Protein AF-A0A315E8L4-F1 (afdb_monomer_lite)

Radius of gyration: 27.55 Å; chains: 1; bounding box: 75×46×75 Å

Secondary structure (DSSP, 8-state):
-----HHHHHHHHHHHHHTT-SEEEEETTEEEEEETTTTEEEEEETTEEEEEEGGGEEEEEEE---SS-HHHHHHH-EEEEEES-SS--EEEE----STTHHHHHHHHHHHHHHHHHTT---TTHHHHHHHHHGGGGTT-HHHHHHHHHHHHHHHHHHHHHHHHHTHHHHHHHHHHHHTS-HHHHHHHHHHHHHHHHHHTT-

Structure (mmCIF, N/CA/C/O backbone):
data_AF-A0A315E8L4-F1
#
_entry.id   AF-A0A315E8L4-F1
#
loop_
_atom_site.group_PDB
_atom_site.id
_atom_site.type_symbol
_atom_site.label_atom_id
_atom_site.label_alt_id
_atom_site.label_comp_id
_atom_site.label_asym_id
_atom_site.label_entity_id
_atom_site.label_seq_id
_atom_site.pdbx_PDB_ins_code
_atom_site.Cartn_x
_atom_site.Cartn_y
_atom_site.Cartn_z
_atom_site.occupancy
_atom_site.B_iso_or_equiv
_atom_site.auth_seq_id
_atom_site.auth_comp_id
_atom_site.auth_asym_id
_atom_site.auth_atom_id
_atom_site.pdbx_PDB_model_num
ATOM 1 N N . MET A 1 1 ? -24.482 -11.633 -30.490 1.00 36.91 1 MET A N 1
ATOM 2 C CA . MET A 1 1 ? -24.266 -11.942 -29.063 1.00 36.91 1 MET A CA 1
ATOM 3 C C . MET A 1 1 ? -22.905 -11.359 -28.725 1.00 36.91 1 MET A C 1
ATOM 5 O O . MET A 1 1 ? -21.920 -11.868 -29.231 1.00 36.91 1 MET A O 1
ATOM 9 N N . PHE A 1 2 ? -22.857 -10.196 -28.070 1.00 41.66 2 PHE A N 1
ATOM 10 C CA . PHE A 1 2 ? -21.589 -9.551 -27.718 1.00 41.66 2 PHE A CA 1
ATOM 11 C C . PHE A 1 2 ? -21.055 -10.228 -26.455 1.00 41.66 2 PHE A C 1
ATOM 13 O O . PHE A 1 2 ? -21.673 -10.115 -25.398 1.00 41.66 2 PHE A O 1
ATOM 20 N N . GLU A 1 3 ? -19.954 -10.967 -26.578 1.00 40.44 3 GLU A N 1
ATOM 21 C CA . GLU A 1 3 ? -19.180 -11.427 -25.427 1.00 40.44 3 GLU A CA 1
ATOM 22 C C . GLU A 1 3 ? -18.646 -10.190 -24.697 1.00 40.44 3 GLU A C 1
ATOM 24 O O . GLU A 1 3 ? -17.800 -9.454 -25.203 1.00 40.44 3 GLU A O 1
ATOM 29 N N . MET A 1 4 ? -19.201 -9.910 -23.519 1.00 40.78 4 MET A N 1
ATOM 30 C CA . MET A 1 4 ? -18.625 -8.929 -22.610 1.00 40.78 4 MET A CA 1
ATOM 31 C C . MET A 1 4 ? -17.343 -9.528 -22.027 1.00 40.78 4 MET A C 1
ATOM 33 O O . MET A 1 4 ? -17.406 -10.490 -21.264 1.00 40.78 4 MET A O 1
ATOM 37 N N . ASN A 1 5 ? -16.192 -8.961 -22.400 1.00 55.28 5 ASN A N 1
ATOM 38 C CA . ASN A 1 5 ? -14.887 -9.301 -21.832 1.00 55.28 5 ASN A CA 1
ATOM 39 C C . ASN A 1 5 ? -14.935 -9.237 -20.296 1.00 55.28 5 ASN A C 1
ATOM 41 O O . ASN A 1 5 ? -15.366 -8.232 -19.723 1.00 55.28 5 ASN A O 1
ATOM 45 N N . SER A 1 6 ? -14.465 -10.299 -19.637 1.00 59.88 6 SER A N 1
ATOM 46 C CA . SER A 1 6 ? -14.417 -10.454 -18.174 1.00 59.88 6 SER A CA 1
ATOM 47 C C . SER A 1 6 ? -13.747 -9.281 -17.455 1.00 59.88 6 SER A C 1
ATOM 49 O O . SER A 1 6 ? -14.173 -8.912 -16.363 1.00 59.88 6 SER A O 1
ATOM 51 N N . ASP A 1 7 ? -12.755 -8.659 -18.091 1.00 60.97 7 ASP A N 1
ATOM 52 C CA . ASP A 1 7 ? -11.959 -7.565 -17.528 1.00 60.97 7 ASP A CA 1
ATOM 53 C C . ASP A 1 7 ? -12.798 -6.312 -17.249 1.00 60.97 7 ASP A C 1
ATOM 55 O O . ASP A 1 7 ? -12.658 -5.686 -16.200 1.00 60.97 7 ASP A O 1
ATOM 59 N N . GLY A 1 8 ? -13.721 -5.969 -18.157 1.00 70.69 8 GLY A N 1
ATOM 60 C CA . GLY A 1 8 ? -14.589 -4.798 -17.989 1.00 70.69 8 GLY A CA 1
ATOM 61 C C . GLY A 1 8 ? -15.565 -4.965 -16.825 1.00 70.69 8 GLY A C 1
ATOM 62 O O . GLY A 1 8 ? -15.911 -4.004 -16.145 1.00 70.69 8 GLY A O 1
ATOM 63 N N . LYS A 1 9 ? -15.952 -6.211 -16.529 1.00 79.69 9 LYS A N 1
ATOM 64 C CA . LYS A 1 9 ? -16.861 -6.521 -15.425 1.00 79.69 9 LYS A CA 1
ATOM 65 C C . LYS A 1 9 ? -16.205 -6.297 -14.061 1.00 79.69 9 LYS A C 1
ATOM 67 O O . LYS A 1 9 ? -16.874 -5.817 -13.152 1.00 79.69 9 LYS A O 1
ATOM 72 N N . ILE A 1 10 ? -14.924 -6.640 -13.906 1.00 81.69 10 ILE A N 1
ATOM 73 C CA . ILE A 1 10 ? -14.196 -6.467 -12.635 1.00 81.69 10 ILE A CA 1
ATOM 74 C C . ILE A 1 10 ? -13.922 -4.981 -12.376 1.00 81.69 10 ILE A C 1
ATOM 76 O O . ILE A 1 10 ? -14.119 -4.502 -11.260 1.00 81.69 10 ILE A O 1
ATOM 80 N N . GLU A 1 11 ? -13.567 -4.228 -13.418 1.00 85.19 11 GLU A N 1
ATOM 81 C CA . GLU A 1 11 ? -13.412 -2.773 -13.338 1.00 85.19 11 GLU A CA 1
ATOM 82 C C . GLU A 1 11 ? -14.692 -2.081 -12.833 1.00 85.19 11 GLU A C 1
ATOM 84 O O . GLU A 1 11 ? -14.637 -1.254 -11.917 1.00 85.19 11 GLU A O 1
ATOM 89 N N . ASP A 1 12 ? -15.852 -2.442 -13.386 1.00 87.25 12 ASP A N 1
ATOM 90 C CA . ASP A 1 12 ? -17.139 -1.877 -12.969 1.00 87.25 12 ASP A CA 1
ATOM 91 C C . ASP A 1 12 ? -17.498 -2.251 -11.524 1.00 87.25 12 ASP A C 1
ATOM 93 O O . ASP A 1 12 ? -18.022 -1.420 -10.774 1.00 87.25 12 ASP A O 1
ATOM 97 N N . ILE A 1 13 ? -17.176 -3.480 -11.102 1.00 88.00 13 ILE A N 1
ATOM 98 C CA . ILE A 1 13 ? -17.349 -3.928 -9.713 1.00 88.00 13 ILE A CA 1
ATOM 99 C C . ILE A 1 13 ? -16.507 -3.065 -8.771 1.00 88.00 13 ILE A C 1
ATOM 101 O O . ILE A 1 13 ? -17.042 -2.564 -7.780 1.00 88.00 13 ILE A O 1
ATOM 105 N N . PHE A 1 14 ? -15.228 -2.841 -9.087 1.00 91.00 14 PHE A N 1
ATOM 106 C CA . PHE A 1 14 ? -14.343 -2.013 -8.269 1.00 91.00 14 PHE A CA 1
ATOM 107 C C . PHE A 1 14 ? -14.860 -0.574 -8.156 1.00 91.00 14 PHE A C 1
ATOM 109 O O . PHE A 1 14 ? -15.005 -0.042 -7.051 1.00 91.00 14 PHE A O 1
ATOM 116 N N . LYS A 1 15 ? -15.195 0.064 -9.285 1.00 90.94 15 LYS A N 1
ATOM 117 C CA . LYS A 1 15 ? -15.702 1.447 -9.291 1.00 90.94 15 LYS A CA 1
ATOM 118 C C . LYS A 1 15 ? -16.974 1.588 -8.459 1.00 90.94 15 LYS A C 1
ATOM 120 O O . LYS A 1 15 ? -17.083 2.516 -7.663 1.00 90.94 15 LYS A O 1
ATOM 125 N N . LYS A 1 16 ? -17.903 0.638 -8.589 1.00 91.81 16 LYS A N 1
ATOM 126 C CA . LYS A 1 16 ? -19.149 0.627 -7.816 1.00 91.81 16 LYS A CA 1
ATOM 127 C C . LYS A 1 16 ? -18.908 0.374 -6.326 1.00 91.81 16 LYS A C 1
ATOM 129 O O . LYS A 1 16 ? -19.497 1.045 -5.485 1.00 91.81 16 LYS A O 1
ATOM 134 N N . ALA A 1 17 ? -18.042 -0.578 -5.981 1.00 89.50 17 ALA A N 1
ATOM 135 C CA . ALA A 1 17 ? -17.726 -0.901 -4.590 1.00 89.50 17 ALA A CA 1
ATOM 136 C C . ALA A 1 17 ? -17.052 0.274 -3.865 1.00 89.50 17 ALA A C 1
ATOM 138 O O . ALA A 1 17 ? -17.316 0.510 -2.683 1.00 89.50 17 ALA A O 1
ATOM 139 N N . THR A 1 18 ? -16.216 1.022 -4.588 1.00 91.69 18 THR A N 1
ATOM 140 C CA . THR A 1 18 ? -15.446 2.142 -4.044 1.00 91.69 18 THR A CA 1
ATOM 141 C C . THR A 1 18 ? -16.188 3.472 -4.061 1.00 91.69 18 THR A C 1
ATOM 143 O O . THR A 1 18 ? -15.734 4.415 -3.426 1.00 91.69 18 THR A O 1
ATOM 146 N N . GLU A 1 19 ? -17.355 3.577 -4.699 1.00 92.25 19 GLU A N 1
ATOM 147 C CA . GLU A 1 19 ? -18.105 4.834 -4.828 1.00 92.25 19 GLU A CA 1
ATOM 148 C C . GLU A 1 19 ? -18.407 5.501 -3.475 1.00 92.25 19 GLU A C 1
ATOM 150 O O . GLU A 1 19 ? -18.314 6.723 -3.350 1.00 92.25 19 GLU A O 1
ATOM 155 N N . LYS A 1 20 ? -18.650 4.696 -2.439 1.00 90.44 20 LYS A N 1
ATOM 156 C CA . LYS A 1 20 ? -18.883 5.144 -1.057 1.00 90.44 20 LYS A CA 1
ATOM 157 C C . LYS A 1 20 ? -17.626 5.606 -0.308 1.00 90.44 20 LYS A C 1
ATOM 159 O O . LYS A 1 20 ? -17.746 6.209 0.753 1.00 90.44 20 LYS A O 1
ATOM 164 N N . TYR A 1 21 ? -16.430 5.306 -0.812 1.00 92.94 21 TYR A N 1
ATOM 165 C CA . TYR A 1 21 ? -15.178 5.658 -0.147 1.00 92.94 21 TYR A CA 1
ATOM 166 C C . TYR A 1 21 ? -14.852 7.139 -0.344 1.00 92.94 21 TYR A C 1
ATOM 168 O O . TYR A 1 21 ? -14.960 7.679 -1.455 1.00 92.94 21 TYR A O 1
ATOM 176 N N . ALA A 1 22 ? -14.425 7.780 0.748 1.00 89.44 22 ALA A N 1
ATOM 177 C CA . ALA A 1 22 ? -14.014 9.183 0.764 1.00 89.44 22 ALA A CA 1
ATOM 178 C C . ALA A 1 22 ? -12.760 9.408 -0.093 1.00 89.44 22 ALA A C 1
ATOM 180 O O . ALA A 1 22 ? -12.682 10.375 -0.852 1.00 89.44 22 ALA A O 1
ATOM 181 N N . HIS A 1 23 ? -11.813 8.469 -0.030 1.00 94.19 23 HIS A N 1
ATOM 182 C CA . HIS A 1 23 ? -10.602 8.482 -0.840 1.00 94.19 23 HIS A CA 1
ATOM 183 C C . HIS A 1 23 ? -10.607 7.296 -1.794 1.00 94.19 23 HIS A C 1
ATOM 185 O O . HIS A 1 23 ? -10.612 6.137 -1.377 1.00 94.19 23 HIS A O 1
ATOM 191 N N . LYS A 1 24 ? -10.608 7.606 -3.088 1.00 95.50 24 LYS A N 1
ATOM 192 C CA . LYS A 1 24 ? -10.551 6.628 -4.169 1.00 95.50 24 LYS A CA 1
ATOM 193 C C . LYS A 1 24 ? -9.846 7.205 -5.381 1.00 95.50 24 LYS A C 1
ATOM 195 O O . LYS A 1 24 ? -9.911 8.410 -5.624 1.00 95.50 24 LYS A O 1
ATOM 200 N N . HIS A 1 25 ? -9.173 6.345 -6.125 1.00 94.88 25 HIS A N 1
ATOM 201 C CA . HIS A 1 25 ? -8.524 6.684 -7.382 1.00 94.88 25 HIS A CA 1
ATOM 202 C C . HIS A 1 25 ? -8.617 5.509 -8.338 1.00 94.88 25 HIS A C 1
ATOM 204 O O . HIS A 1 25 ? -8.560 4.352 -7.924 1.00 94.88 25 HIS A O 1
ATOM 210 N N . TYR A 1 26 ? -8.766 5.825 -9.618 1.00 92.81 26 TYR A N 1
ATOM 211 C CA . TYR A 1 26 ? -8.814 4.845 -10.684 1.00 92.81 26 TYR A CA 1
ATOM 212 C C . TYR A 1 26 ? -8.195 5.428 -11.950 1.00 92.81 26 TYR A C 1
ATOM 214 O O . TYR A 1 26 ? -8.617 6.485 -12.421 1.00 92.81 26 TYR A O 1
ATOM 222 N N . HIS A 1 27 ? -7.223 4.726 -12.524 1.00 90.31 27 HIS A N 1
ATOM 223 C CA . HIS A 1 27 ? -6.610 5.095 -13.792 1.00 90.31 27 HIS A CA 1
ATOM 224 C C . HIS A 1 27 ? -5.900 3.893 -14.429 1.00 90.31 27 HIS A C 1
ATOM 226 O O . HIS A 1 27 ? -5.253 3.106 -13.740 1.00 90.31 27 HIS A O 1
ATOM 232 N N . ASN A 1 28 ? -5.996 3.772 -15.758 1.00 87.94 28 ASN A N 1
ATOM 233 C CA . ASN A 1 28 ? -5.310 2.756 -16.567 1.00 87.94 28 ASN A CA 1
ATOM 234 C C . ASN A 1 28 ? -5.364 1.338 -15.962 1.00 87.94 28 ASN A C 1
ATOM 236 O O . ASN A 1 28 ? -4.324 0.760 -15.642 1.00 87.94 28 ASN A O 1
ATOM 240 N N . LYS A 1 29 ? -6.583 0.817 -15.756 1.00 90.62 29 LYS A N 1
ATOM 241 C CA . LYS A 1 29 ? -6.846 -0.500 -15.153 1.00 90.62 29 LYS A CA 1
ATOM 242 C C . LYS A 1 29 ? -6.177 -0.716 -13.793 1.00 90.62 29 LYS A C 1
ATOM 244 O O . LYS A 1 29 ? -5.778 -1.820 -13.462 1.00 90.62 29 LYS A O 1
ATOM 249 N N . SER A 1 30 ? -6.029 0.329 -12.998 1.00 92.88 30 SER A N 1
ATOM 250 C CA . SER A 1 30 ? -5.549 0.206 -11.626 1.00 92.88 30 SER A CA 1
ATOM 251 C C . SER A 1 30 ? -6.302 1.173 -10.737 1.00 92.88 30 SER A C 1
ATOM 253 O O . SER A 1 30 ? -6.761 2.221 -11.200 1.00 92.88 30 SER A O 1
ATOM 255 N N . GLY A 1 31 ? -6.470 0.818 -9.473 1.00 94.31 31 GLY A N 1
ATOM 256 C CA . GLY A 1 31 ? -7.272 1.600 -8.562 1.00 94.31 31 GLY A CA 1
ATOM 257 C C . GLY A 1 31 ? -7.019 1.275 -7.106 1.00 94.31 31 GLY A C 1
ATOM 258 O O . GLY A 1 31 ? -6.557 0.197 -6.738 1.00 94.31 31 GLY A O 1
ATOM 259 N N . ILE A 1 32 ? -7.339 2.257 -6.281 1.00 96.94 32 ILE A N 1
ATOM 260 C CA . ILE A 1 32 ? -7.214 2.201 -4.835 1.00 96.94 32 ILE A CA 1
ATOM 261 C C . ILE A 1 32 ? -8.431 2.861 -4.204 1.00 96.94 32 ILE A C 1
ATOM 263 O O . ILE A 1 32 ? -8.910 3.893 -4.677 1.00 96.94 32 ILE A O 1
ATOM 267 N N . GLY A 1 33 ? -8.932 2.264 -3.132 1.00 96.69 33 GLY A N 1
ATOM 268 C CA . GLY A 1 33 ? -10.011 2.799 -2.320 1.00 96.69 33 GLY A CA 1
ATOM 269 C C . GLY A 1 33 ? -9.733 2.591 -0.840 1.00 96.69 33 GLY A C 1
ATOM 270 O O . GLY A 1 33 ? -9.260 1.525 -0.450 1.00 96.69 33 GLY A O 1
ATOM 271 N N . ILE A 1 34 ? -10.035 3.600 -0.026 1.00 95.06 34 ILE A N 1
ATOM 272 C CA . ILE A 1 34 ? -9.859 3.553 1.427 1.00 95.06 34 ILE A CA 1
ATOM 273 C C . ILE A 1 34 ? -11.226 3.531 2.105 1.00 95.06 34 ILE A C 1
ATOM 275 O O . ILE A 1 34 ? -11.978 4.506 2.046 1.00 95.06 34 ILE A O 1
ATOM 279 N N . ASP A 1 35 ? -11.522 2.425 2.782 1.00 93.50 35 ASP A N 1
ATOM 280 C CA . ASP A 1 35 ? -12.643 2.315 3.706 1.00 93.50 35 ASP A CA 1
ATOM 281 C C . ASP A 1 35 ? -12.145 2.598 5.126 1.00 93.50 35 ASP A C 1
ATOM 283 O O . ASP A 1 35 ? -11.665 1.708 5.832 1.00 93.50 35 ASP A O 1
ATOM 287 N N . SER A 1 36 ? -12.240 3.860 5.541 1.00 89.06 36 SER A N 1
ATOM 288 C CA . SER A 1 36 ? -11.827 4.285 6.879 1.00 89.06 36 SER A CA 1
ATOM 289 C C . SER A 1 36 ? -12.718 3.717 7.983 1.00 89.06 36 SER A C 1
ATOM 291 O O . SER A 1 36 ? -12.239 3.506 9.093 1.00 89.06 36 SER A O 1
ATOM 293 N N . ALA A 1 37 ? -13.990 3.429 7.689 1.00 87.81 37 ALA A N 1
ATOM 294 C CA . ALA A 1 37 ? -14.939 2.923 8.676 1.00 87.81 37 ALA A CA 1
ATOM 295 C C . ALA A 1 37 ? -14.657 1.461 9.039 1.00 87.81 37 ALA A C 1
ATOM 297 O O . ALA A 1 37 ? -14.802 1.077 10.197 1.00 87.81 37 ALA A O 1
ATOM 298 N N . SER A 1 38 ? -14.250 0.648 8.059 1.00 88.56 38 SER A N 1
ATOM 299 C CA . SER A 1 38 ? -13.906 -0.762 8.283 1.00 88.56 38 SER A CA 1
ATOM 300 C C . SER A 1 38 ? -12.402 -1.043 8.356 1.00 88.56 38 SER A C 1
ATOM 302 O O . SER A 1 38 ? -12.023 -2.202 8.515 1.00 88.56 38 SER A O 1
ATOM 304 N N . GLN A 1 39 ? -11.563 -0.003 8.268 1.00 91.25 39 GLN A N 1
ATOM 305 C CA . GLN A 1 39 ? -10.096 -0.085 8.238 1.00 91.25 39 GLN A CA 1
ATOM 306 C C . GLN A 1 39 ? -9.571 -1.036 7.153 1.00 91.25 39 GLN A C 1
ATOM 308 O O . GLN A 1 39 ? -8.714 -1.897 7.389 1.00 91.25 39 GLN A O 1
ATOM 313 N N . LYS A 1 40 ? -10.116 -0.886 5.943 1.00 94.25 40 LYS A N 1
ATOM 314 C CA . LYS A 1 40 ? -9.779 -1.722 4.789 1.00 94.25 40 LYS A CA 1
ATOM 315 C C . LYS A 1 40 ? -9.324 -0.901 3.601 1.00 94.25 40 LYS A C 1
ATOM 317 O O . LYS A 1 40 ? -9.804 0.202 3.346 1.00 94.25 40 LYS A O 1
ATOM 322 N N . ILE A 1 41 ? -8.415 -1.489 2.840 1.00 95.44 41 ILE A N 1
ATOM 323 C CA . ILE A 1 41 ? -7.928 -0.964 1.573 1.00 95.44 41 ILE A CA 1
ATOM 324 C C . ILE A 1 41 ? -8.380 -1.891 0.445 1.00 95.44 41 ILE A C 1
ATOM 326 O O . ILE A 1 41 ? -8.161 -3.100 0.492 1.00 95.44 41 ILE A O 1
ATOM 330 N N . HIS A 1 42 ? -9.047 -1.331 -0.562 1.00 96.88 42 HIS A N 1
ATOM 331 C CA . HIS A 1 42 ? -9.456 -2.051 -1.769 1.00 96.88 42 HIS A CA 1
ATOM 332 C C . HIS A 1 42 ? -8.473 -1.710 -2.880 1.00 96.88 42 HIS A C 1
ATOM 334 O O . HIS A 1 42 ? -8.327 -0.540 -3.232 1.00 96.88 42 HIS A O 1
ATOM 340 N N . LEU A 1 43 ? -7.795 -2.722 -3.409 1.00 96.38 43 LEU A N 1
ATOM 341 C CA . LEU A 1 43 ? -6.809 -2.593 -4.471 1.00 96.38 43 LEU A CA 1
ATOM 342 C C . LEU A 1 43 ? -7.311 -3.286 -5.731 1.00 96.38 43 LEU A C 1
ATOM 344 O O . LEU A 1 43 ? -7.903 -4.363 -5.666 1.00 96.38 43 LEU A O 1
ATOM 348 N N . PHE A 1 44 ? -7.066 -2.645 -6.867 1.00 94.88 44 PHE A N 1
ATOM 349 C CA . PHE A 1 44 ? -7.371 -3.162 -8.190 1.00 94.88 44 PHE A CA 1
ATOM 350 C C . PHE A 1 44 ? -6.185 -2.924 -9.121 1.00 94.88 44 PHE A C 1
ATOM 352 O O . PHE A 1 44 ? -5.623 -1.827 -9.145 1.00 94.88 44 PHE A O 1
ATOM 359 N N . ALA A 1 45 ? -5.818 -3.936 -9.897 1.00 91.50 45 ALA A N 1
ATOM 360 C CA . ALA A 1 45 ? -4.800 -3.848 -10.932 1.00 91.50 45 ALA A CA 1
ATOM 361 C C . ALA A 1 45 ? -5.086 -4.885 -12.022 1.00 91.50 45 ALA A C 1
ATOM 363 O O . ALA A 1 45 ? -5.302 -6.058 -11.744 1.00 91.50 45 ALA A O 1
ATOM 364 N N . GLU A 1 46 ? -5.074 -4.440 -13.272 1.00 86.25 46 GLU A N 1
ATOM 365 C CA . GLU A 1 46 ? -5.353 -5.225 -14.472 1.00 86.25 46 GLU A CA 1
ATOM 366 C C . GLU A 1 46 ? -6.723 -5.918 -14.444 1.00 86.25 46 GLU A C 1
ATOM 368 O O . GLU A 1 46 ? -7.708 -5.339 -14.900 1.00 86.25 46 GLU A O 1
ATOM 373 N N . ALA A 1 47 ? -6.779 -7.146 -13.931 1.00 85.38 47 ALA A N 1
ATOM 374 C CA . ALA A 1 47 ? -7.982 -7.968 -13.815 1.00 85.38 47 ALA A CA 1
ATOM 375 C C . ALA A 1 47 ? -8.134 -8.586 -12.414 1.00 85.38 47 ALA A C 1
ATOM 377 O O . ALA A 1 47 ? -8.957 -9.477 -12.217 1.00 85.38 47 ALA A O 1
ATOM 378 N N . THR A 1 48 ? -7.341 -8.140 -11.438 1.00 89.06 48 THR A N 1
ATOM 379 C CA . THR A 1 48 ? -7.427 -8.594 -10.051 1.00 89.06 48 THR A CA 1
ATOM 380 C C . THR A 1 48 ? -7.931 -7.470 -9.163 1.00 89.06 48 THR A C 1
ATOM 382 O O . THR A 1 48 ? -7.481 -6.328 -9.245 1.00 89.06 48 THR A O 1
ATOM 385 N N . ASP A 1 49 ? -8.875 -7.807 -8.291 1.00 92.62 49 ASP A N 1
ATOM 386 C CA . ASP A 1 49 ? -9.334 -6.942 -7.215 1.00 92.62 49 ASP A CA 1
ATOM 387 C C . ASP A 1 49 ? -9.235 -7.698 -5.889 1.00 92.62 49 ASP A C 1
ATOM 389 O O . ASP A 1 49 ? -9.576 -8.880 -5.803 1.00 92.62 49 ASP A O 1
ATOM 393 N N . LYS A 1 50 ? -8.708 -7.042 -4.856 1.00 95.38 50 LYS A N 1
ATOM 394 C CA . LYS A 1 50 ? -8.626 -7.612 -3.509 1.00 95.38 50 LYS A CA 1
ATOM 395 C C . LYS A 1 50 ? -8.820 -6.534 -2.454 1.00 95.38 50 LYS A C 1
ATOM 397 O O . LYS A 1 50 ? -8.442 -5.376 -2.630 1.00 95.38 50 LYS A O 1
ATOM 402 N N . ILE A 1 51 ? -9.401 -6.940 -1.331 1.00 95.94 51 ILE A N 1
ATOM 403 C CA . ILE A 1 51 ? -9.597 -6.092 -0.158 1.00 95.94 51 ILE A CA 1
ATOM 404 C C . ILE A 1 51 ? -8.712 -6.628 0.962 1.00 95.94 51 ILE A C 1
ATOM 406 O O . ILE A 1 51 ? -8.786 -7.810 1.294 1.00 95.94 51 ILE A O 1
ATOM 410 N N . TYR A 1 52 ? -7.915 -5.750 1.557 1.00 95.75 52 TYR A N 1
ATOM 411 C CA . TYR A 1 52 ? -7.007 -6.062 2.658 1.00 95.75 52 TYR A CA 1
ATOM 412 C C . TYR A 1 52 ? -7.361 -5.235 3.890 1.00 95.75 52 TYR A C 1
ATOM 414 O O . TYR A 1 52 ? -7.909 -4.138 3.764 1.00 95.75 52 TYR A O 1
ATOM 422 N N . ASN A 1 53 ? -7.031 -5.730 5.082 1.00 94.31 53 ASN A N 1
ATOM 423 C CA . ASN A 1 53 ? -7.068 -4.887 6.275 1.00 94.31 53 ASN A CA 1
ATOM 424 C C . ASN A 1 53 ? -5.851 -3.956 6.271 1.00 94.31 53 ASN A C 1
ATOM 426 O O . ASN A 1 53 ? -4.813 -4.279 5.691 1.00 94.31 53 ASN A O 1
ATOM 430 N N . PHE A 1 54 ? -5.937 -2.820 6.958 1.00 92.00 54 PHE A N 1
ATOM 431 C CA . PHE A 1 54 ? -4.796 -1.906 7.090 1.00 92.00 54 PHE A CA 1
ATOM 432 C C . PHE A 1 54 ? -3.555 -2.577 7.698 1.00 92.00 54 PHE A C 1
ATOM 434 O O . PHE A 1 54 ? -2.439 -2.293 7.274 1.00 92.00 54 PHE A O 1
ATOM 441 N N . THR A 1 55 ? -3.740 -3.526 8.618 1.00 90.38 55 THR A N 1
ATOM 442 C CA . THR A 1 55 ? -2.657 -4.299 9.254 1.00 90.38 55 THR A CA 1
ATOM 443 C C . THR A 1 55 ? -1.930 -5.252 8.303 1.00 90.38 55 THR A C 1
ATOM 445 O O . THR A 1 55 ? -0.811 -5.678 8.595 1.00 90.38 55 THR A O 1
ATOM 448 N N . ASP A 1 56 ? -2.540 -5.587 7.165 1.00 91.94 56 ASP A N 1
ATOM 449 C CA . ASP A 1 56 ? -1.922 -6.424 6.139 1.00 91.94 56 ASP A CA 1
ATOM 450 C C . ASP A 1 56 ? -1.006 -5.604 5.217 1.00 91.94 56 ASP A C 1
ATOM 452 O O . ASP A 1 56 ? -0.169 -6.181 4.518 1.00 91.94 56 ASP A O 1
ATOM 456 N N . VAL A 1 57 ? -1.118 -4.271 5.229 1.00 92.38 57 VAL A N 1
ATOM 457 C CA . VAL A 1 57 ? -0.232 -3.374 4.481 1.00 92.38 57 VAL A CA 1
ATOM 458 C C . VAL A 1 57 ? 1.079 -3.206 5.243 1.00 92.38 57 VAL A C 1
ATOM 460 O O . VAL A 1 57 ? 1.110 -2.763 6.387 1.00 92.38 57 VAL A O 1
ATOM 463 N N . ARG A 1 58 ? 2.189 -3.564 4.597 1.00 91.31 58 ARG A N 1
ATOM 464 C CA . ARG A 1 58 ? 3.531 -3.511 5.192 1.00 91.31 58 ARG A CA 1
ATOM 465 C C . ARG A 1 58 ? 4.231 -2.193 4.911 1.00 91.31 58 ARG A C 1
ATOM 467 O O . ARG A 1 58 ? 4.883 -1.640 5.789 1.00 91.31 58 ARG A O 1
ATOM 474 N N . GLU A 1 59 ? 4.120 -1.735 3.673 1.00 90.56 59 GLU A N 1
ATOM 475 C CA . GLU A 1 59 ? 4.861 -0.593 3.155 1.00 90.56 59 GLU A CA 1
ATOM 476 C C . GLU A 1 59 ? 4.126 -0.019 1.944 1.00 90.56 59 GLU A C 1
ATOM 478 O O . GLU A 1 59 ? 3.460 -0.744 1.202 1.00 90.56 59 GLU A O 1
ATOM 483 N N . TRP A 1 60 ? 4.265 1.284 1.727 1.00 94.38 60 TRP A N 1
ATOM 484 C CA . TRP A 1 60 ? 3.848 1.937 0.496 1.00 94.38 60 TRP A CA 1
ATOM 485 C C . TRP A 1 60 ? 4.916 2.933 0.064 1.00 94.38 60 TRP A C 1
ATOM 487 O O . TRP A 1 60 ? 5.511 3.634 0.882 1.00 94.38 60 TRP A O 1
ATOM 497 N N . THR A 1 61 ? 5.168 2.991 -1.237 1.00 91.88 61 THR A N 1
ATOM 498 C CA . THR A 1 61 ? 6.164 3.887 -1.822 1.00 91.88 61 THR A CA 1
ATOM 499 C C . THR A 1 61 ? 5.623 4.507 -3.095 1.00 91.88 61 THR A C 1
ATOM 501 O O . THR A 1 61 ? 4.775 3.936 -3.778 1.00 91.88 61 THR A O 1
ATOM 504 N N . THR A 1 62 ? 6.112 5.690 -3.444 1.00 9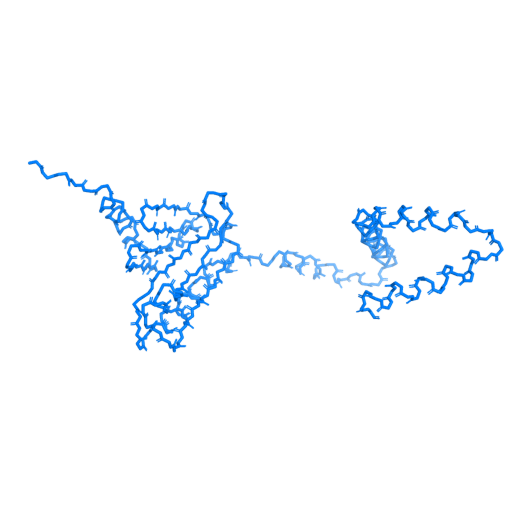0.38 62 THR A N 1
ATOM 505 C CA . THR A 1 62 ? 5.828 6.299 -4.743 1.00 90.38 62 THR A CA 1
ATOM 506 C C . THR A 1 62 ? 7.098 6.382 -5.559 1.00 90.38 62 THR A C 1
ATOM 508 O O . THR A 1 62 ? 8.200 6.557 -5.039 1.00 90.38 62 THR A O 1
ATOM 511 N N . LYS A 1 63 ? 6.938 6.253 -6.871 1.00 86.69 63 LYS A N 1
ATOM 512 C CA . LYS A 1 63 ? 8.018 6.459 -7.822 1.00 86.69 63 LYS A CA 1
ATOM 513 C C . LYS A 1 63 ? 7.529 7.401 -8.899 1.00 86.69 63 LYS A C 1
ATOM 515 O O . LYS A 1 63 ? 6.512 7.139 -9.534 1.00 86.69 63 LYS A O 1
ATOM 520 N N . TYR A 1 64 ? 8.274 8.477 -9.109 1.00 82.81 64 TYR A N 1
ATOM 521 C CA . TYR A 1 64 ? 8.052 9.413 -10.200 1.00 82.81 64 TYR A CA 1
ATOM 522 C C . TYR A 1 64 ? 9.324 9.480 -11.040 1.00 82.81 64 TYR A C 1
ATOM 524 O O . TYR A 1 64 ? 10.373 9.893 -10.550 1.00 82.81 64 TYR A O 1
ATOM 532 N N . VAL A 1 65 ? 9.256 8.992 -12.280 1.00 79.06 65 VAL A N 1
ATOM 533 C CA . VAL A 1 65 ? 10.413 8.945 -13.184 1.00 79.06 65 VAL A CA 1
ATOM 534 C C . VAL A 1 65 ? 10.283 10.056 -14.215 1.00 79.06 65 VAL A C 1
ATOM 536 O O . VAL A 1 65 ? 9.347 10.049 -15.009 1.00 79.06 65 VAL A O 1
ATOM 539 N N . THR A 1 66 ? 11.243 10.979 -14.232 1.00 71.56 66 THR A N 1
ATOM 540 C CA . THR A 1 66 ? 11.342 12.073 -15.207 1.00 71.56 66 THR A CA 1
ATOM 541 C C . THR A 1 66 ? 12.570 11.875 -16.111 1.00 71.56 66 THR A C 1
ATOM 543 O O . THR A 1 66 ? 13.621 11.433 -15.652 1.00 71.56 66 THR A O 1
ATOM 546 N N . GLY A 1 67 ? 12.441 12.182 -17.411 1.00 61.66 67 GLY A N 1
ATOM 547 C CA . GLY A 1 67 ? 13.514 12.055 -18.420 1.00 61.66 67 GLY A CA 1
ATOM 548 C C . GLY A 1 67 ? 13.588 10.693 -19.138 1.00 61.66 67 GLY A C 1
ATOM 549 O O . GLY A 1 67 ? 13.310 9.658 -18.545 1.00 61.66 67 GLY A O 1
ATOM 550 N N . GLY A 1 68 ? 13.943 10.682 -20.431 1.00 65.25 68 GLY A N 1
ATOM 551 C CA . GLY A 1 68 ? 13.921 9.483 -21.292 1.00 65.25 68 GLY A CA 1
ATOM 552 C C . GLY A 1 68 ? 12.604 9.298 -22.066 1.00 65.25 68 GLY A C 1
ATOM 553 O O . GLY A 1 68 ? 11.803 10.224 -22.164 1.00 65.25 68 GLY A O 1
ATOM 554 N N . GLU A 1 69 ? 12.375 8.115 -22.648 1.00 65.94 69 GLU A N 1
ATOM 555 C CA . GLU A 1 69 ? 11.137 7.821 -23.389 1.00 65.94 69 GLU A CA 1
ATOM 556 C C . GLU A 1 69 ? 9.905 7.808 -22.467 1.00 65.94 69 GLU A C 1
ATOM 558 O O . GLU A 1 69 ? 9.799 6.983 -21.556 1.00 65.94 69 GLU A O 1
ATOM 563 N N . GLU A 1 70 ? 8.917 8.662 -22.755 1.00 61.88 70 GLU A N 1
ATOM 564 C CA . GLU A 1 70 ? 7.708 8.820 -21.932 1.00 61.88 70 GLU A CA 1
ATOM 565 C C . GLU A 1 70 ? 6.948 7.512 -21.670 1.00 61.88 70 GLU A C 1
ATOM 567 O O . GLU A 1 70 ? 6.402 7.323 -20.583 1.00 61.88 70 GLU A O 1
ATOM 572 N N . LYS A 1 71 ? 6.909 6.586 -22.640 1.00 64.81 71 LYS A N 1
ATOM 573 C CA . LYS A 1 71 ? 6.237 5.285 -22.470 1.00 64.81 71 LYS A CA 1
ATOM 574 C C . LYS A 1 71 ? 6.871 4.449 -21.357 1.00 64.81 71 LYS A C 1
ATOM 576 O O . LYS A 1 71 ? 6.153 3.850 -20.561 1.00 64.81 71 LYS A O 1
ATOM 581 N N . ASN A 1 72 ? 8.199 4.442 -21.268 1.00 65.62 72 ASN A N 1
ATOM 582 C CA . ASN A 1 72 ? 8.915 3.675 -20.250 1.00 65.62 72 ASN A CA 1
ATOM 583 C C . ASN A 1 72 ? 8.767 4.302 -18.861 1.00 65.62 72 ASN A C 1
ATOM 585 O O . ASN A 1 72 ? 8.751 3.587 -17.859 1.00 65.62 72 ASN A O 1
ATOM 589 N N . ASN A 1 73 ? 8.618 5.624 -18.799 1.00 67.94 73 ASN A N 1
ATOM 590 C CA . ASN A 1 73 ? 8.433 6.344 -17.544 1.00 67.94 73 ASN A CA 1
ATOM 591 C C . ASN A 1 73 ? 7.026 6.177 -16.978 1.00 67.94 73 ASN A C 1
ATOM 593 O O . ASN A 1 73 ? 6.889 6.015 -15.767 1.00 67.94 73 ASN A O 1
ATOM 597 N N . LYS A 1 74 ? 6.001 6.142 -17.840 1.00 69.81 74 LYS A N 1
ATOM 598 C CA . LYS A 1 74 ? 4.603 5.886 -17.453 1.00 69.81 74 LYS A CA 1
ATOM 599 C C . LYS A 1 74 ? 4.455 4.559 -16.715 1.00 69.81 74 LYS A C 1
ATOM 601 O O . LYS A 1 74 ? 3.878 4.530 -15.639 1.00 69.81 74 LYS A O 1
ATOM 606 N N . ASN A 1 75 ? 5.066 3.494 -17.231 1.00 72.94 75 ASN A N 1
ATOM 607 C CA . ASN A 1 75 ? 4.971 2.162 -16.623 1.00 72.94 75 ASN A CA 1
ATOM 608 C C . ASN A 1 75 ? 5.791 2.015 -15.333 1.00 72.94 75 ASN A C 1
ATOM 610 O O . ASN A 1 75 ? 5.558 1.095 -14.557 1.00 72.94 75 ASN A O 1
ATOM 614 N N . LYS A 1 76 ? 6.767 2.899 -15.101 1.00 79.31 76 LYS A N 1
ATOM 615 C CA . LYS A 1 76 ? 7.615 2.902 -13.896 1.00 79.31 76 LYS A CA 1
ATOM 616 C C . LYS A 1 76 ? 7.157 3.912 -12.846 1.00 79.31 76 LYS A C 1
ATOM 618 O O . LYS A 1 76 ? 7.745 3.952 -11.766 1.00 79.31 76 LYS A O 1
ATOM 623 N N . THR A 1 77 ? 6.172 4.738 -13.184 1.00 84.50 77 THR A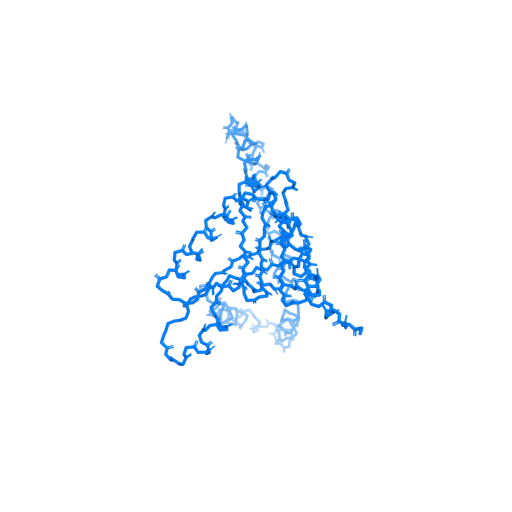 N 1
ATOM 624 C CA . THR A 1 77 ? 5.633 5.788 -12.328 1.00 84.50 77 THR A CA 1
ATOM 625 C C . THR A 1 77 ? 4.335 5.311 -11.704 1.00 84.50 77 THR A C 1
ATOM 627 O O . THR A 1 77 ? 3.459 4.803 -12.398 1.00 84.50 77 THR A O 1
ATOM 630 N N . GLY A 1 78 ? 4.198 5.495 -10.398 1.00 91.69 78 GLY A N 1
ATOM 631 C CA . GLY A 1 78 ? 3.003 5.081 -9.685 1.00 91.69 78 GLY A CA 1
ATOM 632 C C . GLY A 1 78 ? 3.208 4.996 -8.184 1.00 91.69 78 GLY A C 1
ATOM 633 O O . GLY A 1 78 ? 4.280 5.303 -7.654 1.00 91.69 78 GLY A O 1
ATOM 634 N N . LEU A 1 79 ? 2.143 4.568 -7.521 1.00 93.62 79 LEU A N 1
ATOM 635 C CA . LEU A 1 79 ? 2.137 4.187 -6.118 1.00 93.62 79 LEU A CA 1
ATOM 636 C C . LEU A 1 79 ? 2.241 2.664 -6.034 1.00 93.62 79 LEU A C 1
ATOM 638 O O . LEU A 1 79 ? 1.495 1.954 -6.703 1.00 93.62 79 LEU A O 1
ATOM 642 N N . PHE A 1 80 ? 3.148 2.180 -5.200 1.00 94.75 80 PHE A N 1
ATOM 643 C CA . PHE A 1 80 ? 3.394 0.766 -4.968 1.00 94.75 80 PHE A CA 1
ATOM 644 C C . PHE A 1 80 ? 2.998 0.424 -3.540 1.00 94.75 80 PHE A C 1
ATOM 646 O O . PHE A 1 80 ? 3.447 1.080 -2.601 1.00 94.75 80 PHE A O 1
ATOM 653 N N . ILE A 1 81 ? 2.153 -0.591 -3.375 1.00 95.38 81 ILE A N 1
ATOM 654 C CA . ILE A 1 81 ? 1.640 -1.016 -2.071 1.00 95.38 81 ILE A CA 1
ATOM 655 C C . ILE A 1 81 ? 2.060 -2.454 -1.832 1.00 95.38 81 ILE A C 1
ATOM 657 O O . ILE A 1 81 ? 1.719 -3.347 -2.607 1.00 95.38 81 ILE A O 1
ATOM 661 N N . HIS A 1 82 ? 2.792 -2.663 -0.746 1.00 95.75 82 HIS A N 1
ATOM 662 C CA . HIS A 1 82 ? 3.275 -3.962 -0.321 1.00 95.75 82 HIS A CA 1
ATOM 663 C C . HIS A 1 82 ? 2.344 -4.530 0.745 1.00 95.75 82 HIS A C 1
ATOM 665 O O . HIS A 1 82 ? 2.137 -3.917 1.794 1.00 95.75 82 HIS A O 1
ATOM 671 N N . VAL A 1 83 ? 1.812 -5.722 0.497 1.00 95.12 83 VAL A N 1
ATOM 672 C CA . VAL A 1 83 ? 0.833 -6.380 1.371 1.00 95.12 83 VAL A CA 1
ATOM 673 C C . VAL A 1 83 ? 1.307 -7.763 1.811 1.00 95.12 83 VAL A C 1
ATOM 675 O O . VAL A 1 83 ? 2.165 -8.391 1.187 1.00 95.12 83 VAL A O 1
ATOM 678 N N . ARG A 1 84 ? 0.746 -8.260 2.914 1.00 92.69 84 ARG A N 1
ATOM 679 C CA . ARG A 1 84 ? 0.933 -9.625 3.416 1.00 92.69 84 ARG A CA 1
ATOM 680 C C . ARG A 1 84 ? 0.080 -10.618 2.613 1.00 92.69 84 ARG A C 1
ATOM 682 O O . ARG A 1 84 ? -0.790 -11.285 3.156 1.00 92.69 84 ARG A O 1
ATOM 689 N N . ASP A 1 85 ? 0.361 -10.728 1.323 1.00 92.50 85 ASP A N 1
ATOM 690 C CA . ASP A 1 85 ? -0.266 -11.683 0.405 1.00 92.50 85 ASP A CA 1
ATOM 691 C C . ASP A 1 85 ? 0.832 -12.473 -0.318 1.00 92.50 85 ASP A C 1
ATOM 693 O O . ASP A 1 85 ? 1.873 -11.916 -0.664 1.00 92.50 85 ASP A O 1
ATOM 697 N N . ILE A 1 86 ? 0.623 -13.776 -0.505 1.00 90.81 86 ILE A N 1
ATOM 698 C CA . ILE A 1 86 ? 1.560 -14.648 -1.224 1.00 90.81 86 ILE A CA 1
ATOM 699 C C . ILE A 1 86 ? 1.360 -14.504 -2.734 1.00 90.81 86 ILE A C 1
ATOM 701 O O . ILE A 1 86 ? 2.338 -14.504 -3.478 1.00 90.81 86 ILE A O 1
ATOM 705 N N . ASP A 1 87 ? 0.114 -14.340 -3.181 1.00 92.31 87 ASP A N 1
ATOM 706 C CA . ASP A 1 87 ? -0.218 -14.330 -4.605 1.00 92.31 87 ASP A CA 1
ATOM 707 C C . ASP A 1 87 ? 0.044 -12.957 -5.228 1.00 92.31 87 ASP A C 1
ATOM 709 O O . ASP A 1 87 ? 0.502 -12.856 -6.361 1.00 92.31 87 ASP A O 1
ATOM 713 N N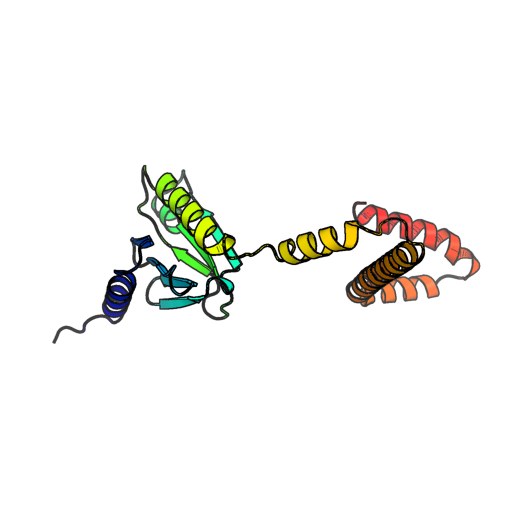 . ASN A 1 88 ? -0.272 -11.889 -4.487 1.00 91.00 88 ASN A N 1
ATOM 714 C CA . ASN A 1 88 ? -0.190 -10.505 -4.964 1.00 91.00 88 ASN A CA 1
ATOM 715 C C . ASN A 1 88 ? 0.485 -9.611 -3.912 1.00 91.00 88 ASN A C 1
ATOM 717 O O . ASN A 1 88 ? -0.172 -8.768 -3.300 1.00 91.00 88 ASN A O 1
ATOM 721 N N . PRO A 1 89 ? 1.792 -9.804 -3.656 1.00 93.31 89 PRO A N 1
ATOM 722 C CA . PRO A 1 89 ? 2.504 -9.088 -2.598 1.00 93.31 89 PRO A CA 1
ATOM 723 C C . PRO A 1 89 ? 2.703 -7.597 -2.894 1.00 93.31 89 PRO A C 1
ATOM 725 O O . PRO A 1 89 ? 2.976 -6.836 -1.968 1.00 93.31 89 PRO A O 1
ATOM 728 N N . VAL A 1 90 ? 2.618 -7.181 -4.164 1.00 94.56 90 VAL A N 1
ATOM 729 C CA . VAL A 1 90 ? 2.875 -5.805 -4.607 1.00 94.56 90 VAL A CA 1
ATOM 730 C C . VAL A 1 90 ? 1.796 -5.364 -5.585 1.00 94.56 90 VAL A C 1
ATOM 732 O O . VAL A 1 90 ? 1.569 -6.024 -6.595 1.00 94.56 90 VAL A O 1
ATOM 735 N N . TRP A 1 91 ? 1.184 -4.218 -5.305 1.00 95.25 91 TRP A N 1
ATOM 736 C CA . TRP A 1 91 ? 0.181 -3.588 -6.159 1.00 95.25 91 TRP A CA 1
ATOM 737 C C . TRP A 1 91 ? 0.716 -2.283 -6.724 1.00 95.25 91 TRP A C 1
ATOM 739 O O . TRP A 1 91 ? 1.177 -1.435 -5.963 1.00 95.25 91 TRP A O 1
ATOM 749 N N . GLN A 1 92 ? 0.628 -2.109 -8.042 1.00 94.25 92 GLN A N 1
ATOM 750 C CA . GLN A 1 92 ? 0.971 -0.859 -8.716 1.00 94.25 92 GLN A CA 1
ATOM 751 C C . GLN A 1 92 ? -0.299 -0.089 -9.078 1.00 94.25 92 GLN A C 1
ATOM 753 O O . GLN A 1 92 ? -1.129 -0.564 -9.850 1.00 94.25 92 GLN A O 1
ATOM 758 N N . ILE A 1 93 ? -0.411 1.132 -8.564 1.00 94.38 93 ILE A N 1
ATOM 759 C CA . ILE A 1 93 ? -1.481 2.068 -8.890 1.00 94.38 93 ILE A CA 1
ATOM 760 C C . ILE A 1 93 ? -0.926 3.145 -9.815 1.00 94.38 93 ILE A C 1
ATOM 762 O O . ILE A 1 93 ? -0.023 3.908 -9.459 1.00 94.38 93 ILE A O 1
ATOM 766 N N . ASN A 1 94 ? -1.484 3.198 -11.017 1.00 91.62 94 ASN A N 1
ATOM 767 C CA . ASN A 1 94 ? -1.111 4.145 -12.048 1.00 91.62 94 ASN A CA 1
ATOM 768 C C . ASN A 1 94 ? -1.820 5.481 -11.832 1.00 91.62 94 ASN A C 1
ATOM 770 O O . ASN A 1 94 ? -2.980 5.549 -11.429 1.00 91.62 94 ASN A O 1
ATOM 774 N N . PHE A 1 95 ? -1.134 6.555 -12.196 1.00 89.12 95 PHE A N 1
ATOM 775 C CA . PHE A 1 95 ? -1.662 7.915 -12.186 1.00 89.12 95 PHE A CA 1
ATOM 776 C C . PHE A 1 95 ? -1.602 8.497 -13.587 1.00 89.12 95 PHE A C 1
ATOM 778 O O . PHE A 1 95 ? -0.873 7.993 -14.451 1.00 89.12 95 PHE A O 1
ATOM 785 N N . TRP A 1 96 ? -2.373 9.555 -13.824 1.00 84.88 96 TRP A N 1
ATOM 786 C CA . TRP A 1 96 ? -2.201 10.318 -15.049 1.00 84.88 96 TRP A CA 1
ATOM 787 C C . TRP A 1 96 ? -0.775 10.873 -15.077 1.00 84.88 96 TRP A C 1
ATOM 789 O O . TRP A 1 96 ? -0.331 11.473 -14.100 1.00 84.88 96 TRP A O 1
ATOM 799 N N . TYR A 1 97 ? -0.044 10.666 -16.174 1.00 79.19 97 TYR A N 1
ATOM 800 C CA . TYR A 1 97 ? 1.343 11.117 -16.305 1.00 79.19 97 TYR A CA 1
ATOM 801 C C . TYR A 1 97 ? 1.394 12.508 -16.943 1.00 79.19 97 TYR A C 1
ATOM 803 O O . TYR A 1 97 ? 1.002 12.680 -18.098 1.00 79.19 97 TYR A O 1
ATOM 811 N N . GLY A 1 98 ? 1.878 13.499 -16.197 1.00 76.25 98 GLY A N 1
ATOM 812 C CA . GLY A 1 98 ? 1.957 14.889 -16.627 1.00 76.25 98 GLY A CA 1
ATOM 813 C C . GLY A 1 98 ? 2.301 15.837 -15.480 1.00 76.25 98 GLY A C 1
ATOM 814 O O . GLY A 1 98 ? 2.916 15.459 -14.491 1.00 76.25 98 GLY A O 1
ATOM 815 N N . THR A 1 99 ? 1.874 17.091 -15.599 1.00 72.75 99 THR A N 1
ATOM 816 C CA . THR A 1 99 ? 2.250 18.196 -14.696 1.00 72.75 99 THR A CA 1
ATOM 817 C C . THR A 1 99 ? 1.709 18.110 -13.266 1.00 72.75 99 THR A C 1
ATOM 819 O O . THR A 1 99 ? 2.081 18.941 -12.445 1.00 72.75 99 THR A O 1
ATOM 822 N N . HIS A 1 100 ? 0.825 17.155 -12.968 1.00 79.25 100 HIS A N 1
ATOM 823 C CA . HIS A 1 100 ? 0.179 17.016 -11.656 1.00 79.25 100 HIS A CA 1
ATOM 824 C C . HIS A 1 100 ? 0.436 15.658 -10.990 1.00 79.25 100 HIS A C 1
ATOM 826 O O . HIS A 1 100 ? -0.059 15.417 -9.891 1.00 79.25 100 HIS A O 1
ATOM 832 N N . THR A 1 101 ? 1.191 14.767 -11.638 1.00 82.62 101 THR A N 1
ATOM 833 C CA . THR A 1 101 ? 1.431 13.407 -11.138 1.00 82.62 101 THR A CA 1
ATOM 834 C C . THR A 1 101 ? 2.142 13.418 -9.791 1.00 82.62 101 THR A C 1
ATOM 836 O O . THR A 1 101 ? 1.797 12.651 -8.902 1.00 82.62 101 THR A O 1
ATOM 839 N N . ASP A 1 102 ? 3.105 14.316 -9.616 1.00 83.44 102 ASP A N 1
ATOM 840 C CA . ASP A 1 102 ? 3.827 14.533 -8.364 1.00 83.44 102 ASP A CA 1
ATOM 841 C C . ASP A 1 102 ? 2.884 14.910 -7.210 1.00 83.44 102 ASP A C 1
ATOM 843 O O . ASP A 1 102 ? 2.948 14.317 -6.134 1.00 83.44 102 ASP A O 1
ATOM 847 N N . LYS A 1 103 ? 1.957 15.842 -7.451 1.00 87.25 103 LYS A N 1
ATOM 848 C CA . LYS A 1 103 ? 0.959 16.284 -6.472 1.00 87.25 103 LYS A CA 1
ATOM 849 C C . LYS A 1 103 ? -0.027 15.175 -6.132 1.00 87.25 103 LYS A C 1
ATOM 851 O O . LYS A 1 103 ? -0.389 15.027 -4.968 1.00 87.25 103 LYS A O 1
ATOM 856 N N . GLU A 1 104 ? -0.461 14.395 -7.120 1.00 88.75 104 GLU A N 1
ATOM 857 C CA . GLU A 1 104 ? -1.346 13.253 -6.880 1.00 88.75 104 GLU A CA 1
ATOM 858 C C . GLU A 1 104 ? -0.650 12.157 -6.067 1.00 88.75 104 GLU A C 1
ATOM 860 O O . GLU A 1 104 ? -1.224 11.666 -5.095 1.00 88.75 104 GLU A O 1
ATOM 865 N N . LEU A 1 105 ? 0.598 11.823 -6.402 1.00 88.38 105 LEU A N 1
ATOM 866 C CA . LEU A 1 105 ? 1.397 10.856 -5.648 1.00 88.38 105 LEU A CA 1
ATOM 867 C C . LEU A 1 105 ? 1.640 11.335 -4.211 1.00 88.38 105 LEU A C 1
ATOM 869 O O . LEU A 1 105 ? 1.446 10.561 -3.275 1.00 88.38 105 LEU A O 1
ATOM 873 N N . ALA A 1 106 ? 1.987 12.610 -4.016 1.00 88.38 106 ALA A N 1
ATOM 874 C CA . ALA A 1 106 ? 2.166 13.198 -2.688 1.00 88.38 106 ALA A CA 1
ATOM 875 C C . ALA A 1 106 ? 0.866 13.175 -1.868 1.00 88.38 106 ALA A C 1
ATOM 877 O O . ALA A 1 106 ? 0.874 12.792 -0.700 1.00 88.38 106 ALA A O 1
ATOM 878 N N . LYS A 1 107 ? -0.272 13.506 -2.492 1.00 91.31 107 LYS A N 1
ATOM 879 C CA . LYS A 1 107 ? -1.593 13.410 -1.861 1.00 91.31 107 LYS A CA 1
ATOM 880 C C . LYS A 1 107 ? -1.886 11.986 -1.387 1.00 91.31 107 LYS A C 1
ATOM 882 O O . LYS A 1 107 ? -2.382 11.803 -0.281 1.00 91.31 107 LYS A O 1
ATOM 887 N N . TRP A 1 108 ? -1.596 10.980 -2.208 1.00 93.69 108 TRP A N 1
ATOM 888 C CA . TRP A 1 108 ? -1.828 9.586 -1.833 1.00 93.69 108 TRP A CA 1
ATOM 889 C C . TRP A 1 108 ? -0.869 9.079 -0.760 1.00 93.69 108 TRP A C 1
ATOM 891 O O . TRP A 1 108 ? -1.301 8.321 0.105 1.00 93.69 108 TRP A O 1
ATOM 901 N N . MET A 1 109 ? 0.387 9.532 -0.757 1.00 90.56 109 MET A N 1
ATOM 902 C CA . MET A 1 109 ? 1.308 9.269 0.354 1.00 90.56 109 MET A CA 1
ATOM 903 C C . MET A 1 109 ? 0.745 9.783 1.677 1.00 90.56 109 MET A C 1
ATOM 905 O O . MET A 1 109 ? 0.783 9.058 2.669 1.00 90.56 109 MET A O 1
ATOM 909 N N . GLU A 1 110 ? 0.193 10.996 1.685 1.00 90.00 110 GLU A N 1
ATOM 910 C CA . GLU A 1 110 ? -0.390 11.596 2.886 1.00 90.00 110 GLU A CA 1
ATOM 911 C C . GLU A 1 110 ? -1.643 10.843 3.350 1.00 90.00 110 GLU A C 1
ATOM 913 O O . GLU A 1 110 ? -1.729 10.458 4.513 1.00 90.00 110 GLU A O 1
ATOM 918 N N . ILE A 1 111 ? -2.570 10.536 2.433 1.00 90.81 111 ILE A N 1
ATOM 919 C CA . ILE A 1 111 ? -3.776 9.745 2.737 1.00 90.81 111 ILE A CA 1
ATOM 920 C C . ILE A 1 111 ? -3.389 8.408 3.383 1.00 90.81 111 ILE A C 1
ATOM 922 O O . ILE A 1 111 ? -3.916 8.047 4.432 1.00 90.81 111 ILE A O 1
ATOM 926 N N . LEU A 1 112 ? -2.457 7.664 2.781 1.00 91.25 112 LEU A N 1
ATOM 927 C CA . LEU A 1 112 ? -2.031 6.371 3.322 1.00 91.25 112 LEU A CA 1
ATOM 928 C C . LEU A 1 112 ? -1.344 6.520 4.674 1.00 91.25 112 LEU A C 1
ATOM 930 O O . LEU A 1 112 ? -1.590 5.713 5.562 1.00 91.25 112 LEU A O 1
ATOM 934 N N . THR A 1 113 ? -0.531 7.560 4.849 1.00 89.00 113 THR A N 1
ATOM 935 C CA . THR A 1 113 ? 0.139 7.837 6.123 1.00 89.00 113 THR A CA 1
ATOM 936 C C . THR A 1 113 ? -0.875 8.079 7.231 1.00 89.00 113 THR A C 1
ATOM 938 O O . THR A 1 113 ? -0.756 7.445 8.273 1.00 89.00 113 THR A O 1
ATOM 941 N N . GLN A 1 114 ? -1.896 8.902 6.999 1.00 87.81 114 GLN A N 1
ATOM 942 C CA . GLN A 1 114 ? -2.949 9.154 7.985 1.00 87.81 114 GLN A CA 1
ATOM 943 C C . GLN A 1 114 ? -3.695 7.858 8.323 1.00 87.81 114 GLN A C 1
ATOM 945 O O . GLN A 1 114 ? -3.654 7.383 9.452 1.00 87.81 114 GLN A O 1
ATOM 950 N N . TYR A 1 115 ? -4.277 7.182 7.331 1.00 88.31 115 TYR A N 1
ATOM 951 C CA . TYR A 1 115 ? -5.144 6.033 7.613 1.00 88.31 115 TYR A CA 1
ATOM 952 C C . TYR A 1 115 ? -4.406 4.772 8.091 1.00 88.31 115 TYR A C 1
ATOM 954 O O . TYR A 1 115 ? -4.947 4.026 8.914 1.00 88.31 115 TYR A O 1
ATOM 962 N N . LEU A 1 116 ? -3.187 4.518 7.599 1.00 84.56 116 LEU A N 1
ATOM 963 C CA . LEU A 1 116 ? -2.414 3.318 7.941 1.00 84.56 116 LEU A CA 1
ATOM 964 C C . LEU A 1 116 ? -1.487 3.511 9.149 1.00 84.56 116 LEU A C 1
ATOM 966 O O . LEU A 1 116 ? -1.149 2.514 9.788 1.00 84.56 116 LEU A O 1
ATOM 970 N N . ASN A 1 117 ? -1.073 4.742 9.487 1.00 76.25 117 ASN A N 1
ATOM 971 C CA . ASN A 1 117 ? -0.254 4.987 10.682 1.00 76.25 117 ASN A CA 1
ATOM 972 C C . ASN A 1 117 ? -1.045 5.500 11.888 1.00 76.25 117 ASN A C 1
ATOM 974 O O . ASN A 1 117 ? -0.615 5.211 12.995 1.00 76.25 117 ASN A O 1
ATOM 978 N N . GLU A 1 118 ? -2.193 6.171 11.744 1.00 62.09 118 GLU A N 1
ATOM 979 C CA . GLU A 1 118 ? -2.954 6.643 12.922 1.00 62.09 118 GLU A CA 1
ATOM 980 C C . GLU A 1 118 ? -3.526 5.492 13.771 1.00 62.09 118 GLU A C 1
ATOM 982 O O . GLU A 1 118 ? -3.803 5.677 14.950 1.00 62.09 118 GLU A O 1
ATOM 987 N N . ASN A 1 119 ? -3.636 4.280 13.211 1.00 50.78 119 ASN A N 1
ATOM 988 C CA . ASN A 1 119 ? -3.998 3.063 13.953 1.00 50.78 119 ASN A CA 1
ATOM 989 C C . ASN A 1 119 ? -2.797 2.218 14.388 1.00 50.78 119 ASN A C 1
ATOM 991 O O . ASN A 1 119 ? -2.975 1.168 15.006 1.00 50.78 119 ASN A O 1
ATOM 995 N N . LYS A 1 120 ? -1.570 2.676 14.116 1.00 50.41 120 LYS A N 1
ATOM 996 C CA . LYS A 1 120 ? -0.440 2.296 14.958 1.00 50.41 120 LYS A CA 1
ATOM 997 C C . LYS A 1 120 ? -0.578 3.148 16.210 1.00 50.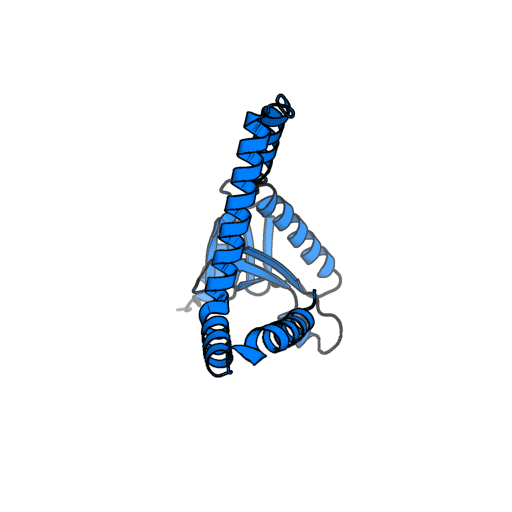41 120 LYS A C 1
ATOM 999 O O . LYS A 1 120 ? 0.142 4.126 16.377 1.00 50.41 120 LYS A O 1
ATOM 1004 N N . THR A 1 121 ? -1.529 2.792 17.077 1.00 46.25 121 THR A N 1
ATOM 1005 C CA . THR A 1 121 ? -1.360 3.057 18.504 1.00 46.25 121 THR A CA 1
ATOM 1006 C C . THR A 1 121 ? 0.054 2.601 18.782 1.00 46.25 121 THR A C 1
ATOM 1008 O O . THR A 1 121 ? 0.359 1.428 18.547 1.00 46.25 121 THR A O 1
ATOM 1011 N N . ASP A 1 122 ? 0.930 3.557 19.073 1.00 48.72 122 ASP A N 1
ATOM 1012 C CA . ASP A 1 122 ? 2.341 3.286 19.251 1.00 48.72 122 ASP A CA 1
ATOM 1013 C C . ASP A 1 122 ? 2.414 2.081 20.200 1.00 48.72 122 ASP A C 1
ATOM 1015 O O . ASP A 1 122 ? 1.828 2.152 21.286 1.00 48.72 122 ASP A O 1
ATOM 1019 N N . PRO A 1 123 ? 2.977 0.926 19.800 1.00 52.62 123 PRO A N 1
ATOM 1020 C CA . PRO A 1 123 ? 3.096 -0.206 20.716 1.00 52.62 123 PRO A CA 1
ATOM 1021 C C . PRO A 1 123 ? 3.872 0.199 21.977 1.00 52.62 123 PRO A C 1
ATOM 1023 O O . PRO A 1 123 ? 3.747 -0.456 23.012 1.00 52.62 123 PRO A O 1
ATOM 1026 N N . ASP A 1 124 ? 4.593 1.322 21.902 1.00 49.97 124 ASP A N 1
ATOM 1027 C CA . ASP A 1 124 ? 5.273 1.954 23.009 1.00 49.97 124 ASP A CA 1
ATOM 1028 C C . ASP A 1 124 ? 4.397 2.945 23.795 1.00 49.97 124 ASP A C 1
ATOM 1030 O O . ASP A 1 124 ? 4.813 3.334 24.870 1.00 49.97 124 ASP A O 1
ATOM 1034 N N . ALA A 1 125 ? 3.190 3.342 23.373 1.00 53.75 125 ALA A N 1
ATOM 1035 C CA . ALA A 1 125 ? 2.321 4.242 24.152 1.00 53.75 125 ALA A CA 1
ATOM 1036 C C . ALA A 1 125 ? 1.838 3.595 25.461 1.00 53.75 125 ALA A C 1
ATOM 1038 O O . ALA A 1 125 ? 1.919 4.217 26.517 1.00 53.75 125 ALA A O 1
ATOM 1039 N N . ASP A 1 126 ? 1.426 2.324 25.408 1.00 54.03 126 ASP A N 1
ATOM 1040 C CA . ASP A 1 126 ? 1.087 1.522 26.597 1.00 54.03 126 ASP A CA 1
ATOM 1041 C C . ASP A 1 126 ? 2.342 1.240 27.448 1.00 54.03 126 ASP A C 1
ATOM 1043 O O . ASP A 1 126 ? 2.282 1.186 28.677 1.00 54.03 126 ASP A O 1
ATOM 1047 N N . LEU A 1 127 ? 3.518 1.123 26.812 1.00 53.62 127 LEU A N 1
ATOM 1048 C CA . LEU A 1 127 ? 4.794 1.046 27.528 1.00 53.62 127 LEU A CA 1
ATOM 1049 C C . LEU A 1 127 ? 5.182 2.386 28.155 1.00 53.62 127 LEU A C 1
ATOM 1051 O O . LEU A 1 127 ? 5.716 2.373 29.249 1.00 53.62 127 LEU A O 1
ATOM 1055 N N . ILE A 1 128 ? 4.922 3.525 27.518 1.00 54.66 128 ILE A N 1
ATOM 1056 C CA . ILE A 1 128 ? 5.217 4.873 28.017 1.00 54.66 128 ILE A CA 1
ATOM 1057 C C . ILE A 1 128 ? 4.311 5.187 29.208 1.00 54.66 128 ILE A C 1
ATOM 1059 O O . ILE A 1 128 ? 4.801 5.711 30.205 1.00 54.66 128 ILE A O 1
ATOM 1063 N N . GLU A 1 129 ? 3.034 4.803 29.153 1.00 59.12 129 GLU A N 1
ATOM 1064 C CA . GLU A 1 129 ? 2.101 4.899 30.278 1.00 59.12 129 GLU A CA 1
ATOM 1065 C C . GLU A 1 129 ? 2.561 4.010 31.448 1.00 59.12 129 GLU A C 1
ATOM 1067 O O . GLU A 1 129 ? 2.774 4.516 32.552 1.00 59.12 129 GLU A O 1
ATOM 1072 N N . LYS A 1 130 ? 2.902 2.738 31.195 1.00 55.06 130 LYS A N 1
ATOM 1073 C CA . LYS A 1 130 ? 3.483 1.839 32.215 1.00 55.06 130 LYS A CA 1
ATOM 1074 C C . LYS A 1 130 ? 4.833 2.314 32.758 1.00 55.06 130 LYS A C 1
ATOM 1076 O O . LYS A 1 130 ? 5.091 2.206 33.953 1.00 55.06 130 LYS A O 1
ATOM 1081 N N . LEU A 1 131 ? 5.701 2.865 31.911 1.00 50.03 131 LEU A N 1
ATOM 1082 C CA . LEU A 1 131 ? 6.991 3.443 32.304 1.00 50.03 131 LEU A CA 1
ATOM 1083 C C . LEU A 1 131 ? 6.799 4.720 33.128 1.00 50.03 131 LEU A C 1
ATOM 1085 O O . LEU A 1 131 ? 7.630 5.009 33.989 1.00 50.03 131 LEU A O 1
ATOM 1089 N N . SER A 1 132 ? 5.719 5.470 32.888 1.00 54.88 132 SER A N 1
ATOM 1090 C CA . SER A 1 132 ? 5.354 6.647 33.677 1.00 54.88 132 SER A CA 1
ATOM 1091 C C . SER A 1 132 ? 4.809 6.273 35.060 1.00 54.88 132 SER A C 1
ATOM 1093 O O . SER A 1 132 ? 5.162 6.931 36.034 1.00 54.88 132 SER A O 1
ATOM 1095 N N . GLU A 1 133 ? 4.075 5.162 35.184 1.00 52.78 133 GLU A N 1
ATOM 1096 C CA . GLU A 1 133 ? 3.658 4.598 36.478 1.00 52.78 133 GLU A CA 1
ATOM 1097 C C . GLU A 1 133 ? 4.844 3.989 37.250 1.00 52.78 133 GLU A C 1
ATOM 1099 O O . GLU A 1 133 ? 4.975 4.182 38.457 1.00 52.78 133 GLU A O 1
ATOM 1104 N N . TRP A 1 134 ? 5.777 3.330 36.553 1.00 44.47 134 TRP A N 1
ATOM 1105 C CA . TRP A 1 134 ? 7.030 2.806 37.126 1.00 44.47 134 TRP A CA 1
ATOM 1106 C C . TRP A 1 134 ? 8.039 3.899 37.517 1.00 44.47 134 TRP A C 1
ATOM 1108 O O . TRP A 1 134 ? 8.996 3.645 38.249 1.00 44.47 134 TRP A O 1
ATOM 1118 N N . SER A 1 135 ? 7.844 5.131 37.044 1.00 45.81 135 SER A N 1
ATOM 1119 C CA . SER A 1 135 ? 8.728 6.271 37.298 1.00 45.81 135 SER A CA 1
ATOM 1120 C C . SER A 1 135 ? 8.711 6.772 38.750 1.00 45.81 135 SER A C 1
ATOM 1122 O O . SER A 1 135 ? 9.581 7.572 39.105 1.00 45.81 135 SER A O 1
ATOM 1124 N N . CYS A 1 136 ? 7.745 6.358 39.576 1.00 43.84 136 CYS A N 1
ATOM 1125 C CA . CYS A 1 136 ? 7.584 6.866 40.941 1.00 43.84 136 CYS A CA 1
ATOM 1126 C C . CYS A 1 136 ? 8.523 6.224 41.984 1.00 43.84 136 CYS A C 1
ATOM 1128 O O . CYS A 1 136 ? 8.760 6.857 43.007 1.00 43.84 136 CYS A O 1
ATOM 1130 N N . ASP A 1 137 ? 9.138 5.063 41.703 1.00 53.16 137 ASP A N 1
ATOM 1131 C CA . ASP A 1 137 ? 9.975 4.301 42.661 1.00 53.16 137 ASP A CA 1
ATOM 1132 C C . ASP A 1 137 ? 11.431 4.077 42.184 1.00 53.16 137 ASP A C 1
ATOM 1134 O O . ASP A 1 137 ? 12.071 3.059 42.463 1.00 53.16 137 ASP A O 1
ATOM 1138 N N . ARG A 1 138 ? 11.992 5.052 41.455 1.00 49.34 138 ARG A N 1
ATOM 1139 C CA . ARG A 1 138 ? 13.290 4.963 40.746 1.00 49.34 138 ARG A CA 1
ATOM 1140 C C . ARG A 1 138 ? 14.545 4.710 41.596 1.00 49.34 138 ARG A C 1
ATOM 1142 O O . ARG A 1 138 ? 15.611 4.509 41.019 1.00 49.34 138 ARG A O 1
ATOM 1149 N N . GLU A 1 139 ? 14.451 4.712 42.922 1.00 53.69 139 GLU A N 1
ATOM 1150 C CA . GLU A 1 139 ? 15.598 4.497 43.822 1.00 53.69 139 GLU A CA 1
ATOM 1151 C C . GLU A 1 139 ? 15.484 3.225 44.676 1.00 53.69 139 GLU A C 1
ATOM 1153 O O . GLU A 1 139 ? 16.363 2.943 45.492 1.00 53.69 139 GLU A O 1
ATOM 1158 N N . SER A 1 140 ? 14.436 2.414 44.485 1.00 59.41 140 SER A N 1
ATOM 1159 C CA . SER A 1 140 ? 14.305 1.159 45.224 1.00 59.41 140 SER A CA 1
ATOM 1160 C C . SER A 1 140 ? 15.414 0.168 44.822 1.00 59.41 140 SER A C 1
ATOM 1162 O O . SER A 1 140 ? 15.586 -0.129 43.635 1.00 59.41 140 SER A O 1
ATOM 1164 N N . PRO A 1 141 ? 16.146 -0.427 45.784 1.00 62.75 141 PRO A N 1
ATOM 1165 C CA . PRO A 1 141 ? 17.120 -1.482 45.501 1.00 62.75 141 PRO A CA 1
ATOM 1166 C C . PRO A 1 141 ? 16.520 -2.682 44.753 1.00 62.75 141 PRO A C 1
ATOM 1168 O O . PRO A 1 141 ? 17.223 -3.333 43.980 1.00 62.75 141 PRO A O 1
ATOM 1171 N N . GLN A 1 142 ? 15.224 -2.960 44.945 1.00 65.38 142 GLN A N 1
ATOM 1172 C CA . GLN A 1 142 ? 14.508 -4.009 44.210 1.00 65.38 142 GLN A CA 1
ATOM 1173 C C . GLN A 1 142 ? 14.353 -3.654 42.728 1.00 65.38 142 GLN A C 1
ATOM 1175 O O . GLN A 1 142 ? 14.628 -4.497 41.878 1.00 65.38 142 GLN A O 1
ATOM 1180 N N . PHE A 1 143 ? 14.044 -2.395 42.410 1.00 60.31 143 PHE A N 1
ATOM 1181 C CA . PHE A 1 143 ? 13.954 -1.913 41.029 1.00 60.31 143 PHE A CA 1
ATOM 1182 C C . PHE A 1 143 ? 15.301 -2.024 40.300 1.00 60.31 143 PHE A C 1
ATOM 1184 O O . PHE A 1 143 ? 15.371 -2.520 39.177 1.00 60.31 143 PHE A O 1
ATOM 1191 N N . MET A 1 144 ? 16.402 -1.644 40.957 1.00 53.84 144 MET A N 1
ATOM 1192 C CA . MET A 1 144 ? 17.742 -1.773 40.369 1.00 53.84 144 MET A CA 1
ATOM 1193 C C . MET A 1 144 ? 18.164 -3.237 40.168 1.00 53.84 144 MET A C 1
ATOM 1195 O O . MET A 1 144 ? 18.866 -3.547 39.203 1.00 53.84 144 MET A O 1
ATOM 1199 N N . ALA A 1 145 ? 17.728 -4.149 41.042 1.00 71.44 145 ALA A N 1
ATOM 1200 C CA . ALA A 1 145 ? 17.964 -5.581 40.877 1.00 71.44 145 ALA A CA 1
ATOM 1201 C C . ALA A 1 145 ? 17.163 -6.161 39.698 1.00 71.44 145 ALA A C 1
ATOM 1203 O O . ALA A 1 145 ? 17.724 -6.894 38.882 1.00 71.44 145 ALA A O 1
ATOM 1204 N N . GLU A 1 146 ? 15.889 -5.789 39.561 1.00 66.38 146 GLU A N 1
ATOM 1205 C CA . GLU A 1 146 ? 15.034 -6.212 38.446 1.00 66.38 146 GLU A CA 1
ATOM 1206 C C . GLU A 1 146 ? 15.522 -5.659 37.104 1.00 66.38 146 GLU A C 1
ATOM 1208 O O . GLU A 1 146 ? 15.597 -6.393 36.117 1.00 66.38 146 GLU A O 1
ATOM 1213 N N . LEU A 1 147 ? 15.948 -4.395 37.069 1.00 60.47 147 LEU A N 1
ATOM 1214 C CA . LEU A 1 147 ? 16.484 -3.759 35.869 1.00 60.47 147 LEU A CA 1
ATOM 1215 C C . LEU A 1 147 ? 17.811 -4.393 35.425 1.00 60.47 147 LEU A C 1
ATOM 1217 O O . LEU A 1 147 ? 18.030 -4.606 34.231 1.00 60.47 147 LEU A O 1
ATOM 1221 N N . ASN A 1 148 ? 18.676 -4.765 36.372 1.00 66.44 148 ASN A N 1
ATOM 1222 C CA . ASN A 1 148 ? 19.892 -5.520 36.070 1.00 66.44 148 ASN A CA 1
ATOM 1223 C C . ASN A 1 148 ? 19.576 -6.928 35.550 1.00 66.44 148 ASN A C 1
ATOM 1225 O O . ASN A 1 148 ? 20.141 -7.330 34.534 1.00 66.44 148 ASN A O 1
ATOM 1229 N N . ALA A 1 149 ? 18.630 -7.639 36.169 1.00 69.88 149 ALA A N 1
ATOM 1230 C CA . ALA A 1 149 ? 18.206 -8.963 35.714 1.00 69.88 149 ALA A CA 1
ATOM 1231 C C . ALA A 1 149 ? 17.591 -8.924 34.301 1.00 69.88 149 ALA A C 1
ATOM 1233 O O . ALA A 1 149 ? 17.872 -9.791 33.467 1.00 69.88 149 ALA A O 1
ATOM 1234 N N . LEU A 1 150 ? 16.802 -7.890 33.990 1.00 66.38 150 LEU A N 1
ATOM 1235 C CA . LEU A 1 150 ? 16.242 -7.667 32.656 1.00 66.38 150 LEU A CA 1
ATOM 1236 C C . LEU A 1 150 ? 17.347 -7.403 31.622 1.00 66.38 150 LEU A C 1
ATOM 1238 O O . LEU A 1 150 ? 17.332 -7.972 30.529 1.00 66.38 150 LEU A O 1
ATOM 1242 N N . ASN A 1 151 ? 18.329 -6.571 31.974 1.00 62.72 151 ASN A N 1
ATOM 1243 C CA . ASN A 1 151 ? 19.455 -6.239 31.103 1.00 62.72 151 ASN A CA 1
ATOM 1244 C C . ASN A 1 151 ? 20.351 -7.464 30.843 1.00 62.72 151 ASN A C 1
ATOM 1246 O O . ASN A 1 151 ? 20.787 -7.698 29.716 1.00 62.72 151 ASN A O 1
ATOM 1250 N N . GLU A 1 152 ? 20.575 -8.301 31.856 1.00 62.78 152 GLU A N 1
ATOM 1251 C CA . GLU A 1 152 ? 21.283 -9.576 31.711 1.00 62.78 152 GLU A CA 1
ATOM 1252 C C . GLU A 1 152 ? 20.525 -10.562 30.817 1.00 62.78 152 GLU A C 1
ATOM 1254 O O . GLU A 1 152 ? 21.130 -11.178 29.936 1.00 62.78 152 GLU A O 1
ATOM 1259 N N . ASN A 1 153 ? 19.201 -10.658 30.960 1.00 76.38 153 ASN A N 1
ATOM 1260 C CA . ASN A 1 153 ? 18.369 -11.494 30.096 1.00 76.38 153 ASN A CA 1
ATOM 1261 C C . ASN A 1 153 ? 18.407 -11.005 28.637 1.00 76.38 153 ASN A C 1
ATOM 1263 O O . ASN A 1 153 ? 18.626 -11.795 27.716 1.00 76.38 153 ASN A O 1
ATOM 1267 N N . LEU A 1 154 ? 18.298 -9.693 28.410 1.00 58.25 154 LEU A N 1
ATOM 1268 C CA . LEU A 1 154 ? 18.400 -9.110 27.072 1.00 58.25 154 LEU A CA 1
ATOM 1269 C C . LEU A 1 154 ? 19.773 -9.386 26.439 1.00 58.25 154 LEU A C 1
ATOM 1271 O O . LEU A 1 154 ? 19.852 -9.803 25.280 1.00 58.25 154 LEU A O 1
ATOM 1275 N N . ARG A 1 155 ? 20.858 -9.229 27.208 1.00 52.81 155 ARG A N 1
ATOM 1276 C CA . ARG A 1 155 ? 22.219 -9.587 26.776 1.00 52.81 155 ARG A CA 1
ATOM 1277 C C . ARG A 1 155 ? 22.327 -11.069 26.424 1.00 52.81 155 ARG A C 1
ATOM 1279 O O . ARG A 1 155 ? 22.896 -11.398 25.382 1.00 52.81 155 ARG A O 1
ATOM 1286 N N . ALA A 1 156 ? 21.751 -11.952 27.237 1.00 58.81 156 ALA A N 1
ATOM 1287 C CA . ALA A 1 156 ? 21.738 -13.389 26.984 1.00 58.81 156 ALA A CA 1
ATOM 1288 C C . ALA A 1 156 ? 20.968 -13.740 25.700 1.00 58.81 156 ALA A C 1
ATOM 1290 O O . ALA A 1 156 ? 21.461 -14.527 24.893 1.00 58.81 156 ALA A O 1
ATOM 1291 N N . GLN A 1 157 ? 19.820 -13.106 25.443 1.00 63.72 157 GLN A N 1
ATOM 1292 C CA . GLN A 1 157 ? 19.043 -13.314 24.215 1.00 63.72 157 GLN A CA 1
ATOM 1293 C C . GLN A 1 157 ? 19.768 -12.808 22.965 1.00 63.72 157 GLN A C 1
ATOM 1295 O O . GLN A 1 157 ? 19.787 -13.494 21.939 1.00 63.72 157 GLN A O 1
ATOM 1300 N N . ILE A 1 158 ? 20.384 -11.623 23.033 1.00 53.88 158 ILE A N 1
ATOM 1301 C CA . ILE A 1 158 ? 21.194 -11.078 21.934 1.00 53.88 158 ILE A CA 1
ATOM 1302 C C . ILE A 1 158 ? 22.362 -12.022 21.637 1.00 53.88 158 ILE A C 1
ATOM 1304 O O . ILE A 1 158 ? 22.586 -12.377 20.478 1.00 53.88 158 ILE A O 1
ATOM 1308 N N . HIS A 1 159 ? 23.059 -12.486 22.676 1.00 55.03 159 HIS A N 1
ATOM 1309 C CA . HIS A 1 159 ? 24.156 -13.436 22.538 1.00 55.03 159 HIS A CA 1
ATOM 1310 C C . HIS A 1 159 ? 23.685 -14.772 21.951 1.00 55.03 159 HIS A C 1
ATOM 1312 O O . HIS A 1 159 ? 24.285 -15.271 21.005 1.00 55.03 159 HIS A O 1
ATOM 1318 N N . GLN A 1 160 ? 22.567 -15.321 22.426 1.00 60.12 160 GLN A N 1
ATOM 1319 C CA . GLN A 1 160 ? 21.997 -16.562 21.906 1.00 60.12 160 GLN A CA 1
ATOM 1320 C C . GLN A 1 160 ? 21.622 -16.436 20.424 1.00 60.12 160 GLN A C 1
ATOM 1322 O O . GLN A 1 160 ? 21.968 -17.309 19.631 1.00 60.12 160 GLN A O 1
ATOM 1327 N N . ARG A 1 161 ? 20.980 -15.333 20.017 1.00 58.56 161 ARG A N 1
ATOM 1328 C CA . ARG A 1 161 ? 20.638 -15.067 18.609 1.00 58.56 161 ARG A CA 1
ATOM 1329 C C . ARG A 1 161 ? 21.881 -14.887 17.741 1.00 58.56 161 ARG A C 1
ATOM 1331 O O . ARG A 1 161 ? 21.912 -15.376 16.612 1.00 58.56 161 ARG A O 1
ATOM 1338 N N . TYR A 1 162 ? 22.907 -14.214 18.259 1.00 55.59 162 TYR A N 1
ATOM 1339 C CA . TYR A 1 162 ? 24.198 -1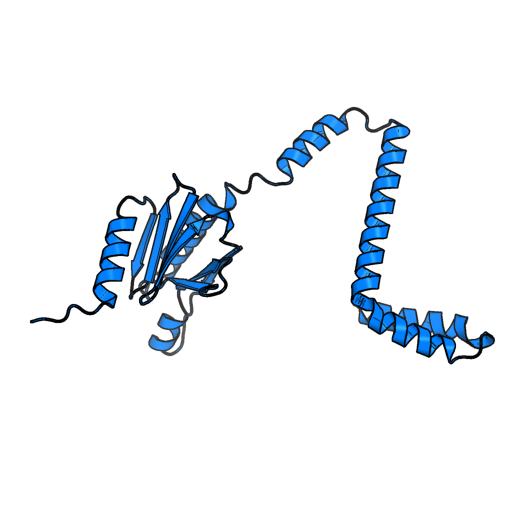4.085 17.588 1.00 55.59 162 TYR A CA 1
ATOM 1340 C C . TYR A 1 162 ? 24.860 -15.456 17.395 1.00 55.59 162 TYR A C 1
ATOM 1342 O O . TYR A 1 162 ? 25.279 -15.789 16.286 1.00 55.59 162 TYR A O 1
ATOM 1350 N N . MET A 1 163 ? 24.876 -16.285 18.441 1.00 55.53 163 MET A N 1
ATOM 1351 C CA . MET A 1 163 ? 25.438 -17.634 18.401 1.00 55.53 163 MET A CA 1
ATOM 1352 C C . MET A 1 163 ? 24.631 -18.575 17.501 1.00 55.53 163 MET A C 1
ATOM 1354 O O . MET A 1 163 ? 25.246 -19.391 16.826 1.00 55.53 163 MET A O 1
ATOM 1358 N N . GLN A 1 164 ? 23.301 -18.436 17.412 1.00 63.34 164 GLN A N 1
ATOM 1359 C CA . GLN A 1 164 ? 22.428 -19.190 16.492 1.00 63.34 164 GLN A CA 1
ATOM 1360 C C . GLN A 1 164 ? 22.638 -18.809 15.019 1.00 63.34 164 GLN A C 1
ATOM 1362 O O . GLN A 1 164 ? 22.687 -19.669 14.144 1.00 63.34 164 GLN A O 1
ATOM 1367 N N . LYS A 1 165 ? 22.786 -17.514 14.716 1.00 56.53 165 LYS A N 1
ATOM 1368 C CA . LYS A 1 165 ? 23.030 -17.051 13.338 1.00 56.53 165 LYS A CA 1
ATOM 1369 C C . LYS A 1 165 ? 24.440 -17.372 12.853 1.00 56.53 165 LYS A C 1
ATOM 1371 O O . LYS A 1 165 ? 24.651 -17.575 11.660 1.00 56.53 165 LYS A O 1
ATOM 1376 N N . ASN A 1 166 ? 25.397 -17.434 13.773 1.00 57.84 166 ASN A N 1
ATOM 1377 C CA . ASN A 1 166 ? 26.796 -17.690 13.460 1.00 57.84 166 ASN A CA 1
ATOM 1378 C C . ASN A 1 166 ? 27.258 -19.097 13.863 1.00 57.84 166 ASN A C 1
ATOM 1380 O O . ASN A 1 166 ? 28.457 -19.344 13.830 1.00 57.84 166 ASN A O 1
ATOM 1384 N N . THR A 1 167 ? 26.360 -20.039 14.186 1.00 59.28 167 THR A N 1
ATOM 1385 C CA . THR A 1 167 ? 26.728 -21.368 14.722 1.00 59.28 167 THR A CA 1
ATOM 1386 C C . THR A 1 167 ? 27.648 -22.136 13.774 1.00 59.28 167 THR A C 1
ATOM 1388 O O . THR A 1 167 ? 28.657 -22.683 14.205 1.00 59.28 167 THR A O 1
ATOM 1391 N N . ALA A 1 168 ? 27.371 -22.107 12.466 1.00 58.72 168 ALA A N 1
ATOM 1392 C CA . ALA A 1 168 ? 28.224 -22.744 11.459 1.00 58.72 168 ALA A CA 1
ATOM 1393 C C . ALA A 1 168 ? 29.611 -22.081 11.361 1.00 58.72 168 ALA A C 1
ATOM 1395 O O . ALA A 1 168 ? 30.626 -22.772 11.310 1.00 58.72 168 ALA A O 1
ATOM 1396 N N . LYS A 1 169 ? 29.671 -20.742 11.406 1.00 61.50 169 LYS A N 1
ATOM 1397 C CA . LYS A 1 169 ? 30.938 -19.991 11.413 1.00 61.50 169 LYS A CA 1
ATOM 1398 C C . LYS A 1 169 ? 31.728 -20.241 12.701 1.00 61.50 169 LYS A C 1
ATOM 1400 O O . LYS A 1 169 ? 32.936 -20.423 12.643 1.00 61.50 169 LYS A O 1
ATOM 1405 N N . TRP A 1 170 ? 31.038 -20.336 13.836 1.00 57.00 170 TRP A N 1
ATOM 1406 C CA . TRP A 1 170 ? 31.607 -20.649 15.143 1.00 57.00 170 TRP A CA 1
ATOM 1407 C C . TRP A 1 170 ? 32.149 -22.077 15.216 1.00 57.00 170 TRP A C 1
ATOM 1409 O O . TRP A 1 170 ? 33.243 -22.271 15.727 1.00 57.00 170 TRP A O 1
ATOM 1419 N N . HIS A 1 171 ? 31.452 -23.077 14.669 1.00 62.03 171 HIS A N 1
ATOM 1420 C CA . HIS A 1 171 ? 31.968 -24.449 14.608 1.00 62.03 171 HIS A CA 1
ATOM 1421 C C . HIS A 1 171 ? 33.199 -24.567 13.707 1.00 62.03 171 HIS A C 1
ATOM 1423 O O . HIS A 1 171 ? 34.152 -25.243 14.082 1.00 62.03 171 HIS A O 1
ATOM 1429 N N . VAL A 1 172 ? 33.218 -23.874 12.563 1.00 63.41 172 VAL A N 1
ATOM 1430 C CA . VAL A 1 172 ? 34.396 -23.813 11.680 1.00 63.41 172 VAL A CA 1
ATOM 1431 C C . VAL A 1 172 ? 35.564 -23.096 12.365 1.00 63.41 172 VAL A C 1
ATOM 1433 O O . VAL A 1 172 ? 36.696 -23.570 12.300 1.00 63.41 172 VAL A O 1
ATOM 1436 N N . PHE A 1 173 ? 35.297 -21.990 13.061 1.00 63.28 173 PHE A N 1
ATOM 1437 C CA . PHE A 1 173 ? 36.290 -21.267 13.855 1.00 63.28 173 PHE A CA 1
ATOM 1438 C C . PHE A 1 173 ? 36.838 -22.128 15.001 1.00 63.28 173 PHE A C 1
ATOM 1440 O O . PHE A 1 173 ? 38.048 -22.248 15.152 1.00 63.28 173 PHE A O 1
ATOM 1447 N N . LYS A 1 174 ? 35.964 -22.803 15.754 1.00 61.75 174 LYS A N 1
ATOM 1448 C CA . LYS A 1 174 ? 36.334 -23.689 16.862 1.00 61.75 174 LYS A CA 1
ATOM 1449 C C . LYS A 1 174 ? 37.141 -24.900 16.386 1.00 61.75 174 LYS A C 1
ATOM 1451 O O . LYS A 1 174 ? 38.190 -25.170 16.949 1.00 61.75 174 LYS A O 1
ATOM 1456 N N . ALA A 1 175 ? 36.734 -25.556 15.298 1.00 68.56 175 ALA A N 1
ATOM 1457 C CA . ALA A 1 175 ? 37.499 -26.653 14.699 1.00 68.56 175 ALA A CA 1
ATOM 1458 C C . ALA A 1 175 ? 38.879 -26.195 14.192 1.00 68.56 175 ALA A C 1
ATOM 1460 O O . ALA A 1 175 ? 39.859 -26.927 14.309 1.00 68.56 175 ALA A O 1
ATOM 1461 N N . ARG A 1 176 ? 38.972 -24.967 13.661 1.00 64.94 176 ARG A N 1
ATOM 1462 C CA . ARG A 1 176 ? 40.249 -24.354 13.276 1.00 64.94 176 ARG A CA 1
ATOM 1463 C C . ARG A 1 176 ? 41.119 -24.046 14.497 1.00 64.94 176 ARG A C 1
ATOM 1465 O O . ARG A 1 176 ? 42.317 -24.270 14.422 1.00 64.94 176 ARG A O 1
ATOM 1472 N N . LEU A 1 177 ? 40.539 -23.574 15.599 1.00 61.38 177 LEU A N 1
ATOM 1473 C CA . LEU A 1 177 ? 41.249 -23.319 16.857 1.00 61.38 177 LEU A CA 1
ATOM 1474 C C . LEU A 1 177 ? 41.765 -24.595 17.525 1.00 61.38 177 LEU A C 1
ATOM 1476 O O . LEU A 1 177 ? 42.902 -24.626 17.991 1.00 61.38 177 LEU A O 1
ATOM 1480 N N . ASP A 1 178 ? 40.952 -25.649 17.539 1.00 67.25 178 ASP A N 1
ATOM 1481 C CA . ASP A 1 178 ? 41.300 -26.930 18.154 1.00 67.25 178 ASP A CA 1
ATOM 1482 C C . ASP A 1 178 ? 42.441 -27.643 17.397 1.00 67.25 178 ASP A C 1
ATOM 1484 O O . ASP A 1 178 ? 43.169 -28.437 17.993 1.00 67.25 178 ASP A O 1
ATOM 1488 N N . ALA A 1 179 ? 42.661 -27.304 16.119 1.00 72.19 179 ALA A N 1
ATOM 1489 C CA . ALA A 1 179 ? 43.770 -27.799 15.301 1.00 72.19 179 ALA A CA 1
ATOM 1490 C C . ALA A 1 179 ? 45.142 -27.166 15.628 1.00 72.19 179 ALA A C 1
ATOM 1492 O O . ALA A 1 179 ? 46.155 -27.642 15.116 1.00 72.19 179 ALA A O 1
ATOM 1493 N N . TYR A 1 180 ? 45.200 -26.121 16.468 1.00 68.75 180 TYR A N 1
ATOM 1494 C CA . TYR A 1 180 ? 46.460 -25.516 16.918 1.00 68.75 180 TYR A CA 1
ATOM 1495 C C . TYR A 1 180 ? 46.924 -26.089 18.271 1.00 68.75 180 TYR A C 1
ATOM 1497 O O . TYR A 1 180 ? 46.075 -26.361 19.131 1.00 68.75 180 TYR A O 1
ATOM 1505 N N . PRO A 1 181 ? 48.247 -26.229 18.501 1.00 72.38 181 PRO A N 1
ATOM 1506 C CA . PRO A 1 181 ? 48.810 -26.575 19.810 1.00 72.38 181 PRO A CA 1
ATOM 1507 C C . PRO A 1 181 ? 48.366 -25.576 20.887 1.00 72.38 181 PRO A C 1
ATOM 1509 O O . PRO A 1 181 ? 48.300 -24.376 20.620 1.00 72.38 181 PRO A O 1
ATOM 1512 N N . GLU A 1 182 ? 48.054 -26.048 22.101 1.00 62.50 182 GLU A N 1
ATOM 1513 C CA . GLU A 1 182 ? 47.506 -25.209 23.188 1.00 62.50 182 GLU A CA 1
ATOM 1514 C C . GLU A 1 182 ? 48.352 -23.970 23.506 1.00 62.50 182 GLU A C 1
ATOM 1516 O O . GLU A 1 182 ? 47.806 -22.917 23.841 1.00 62.50 182 GLU A O 1
ATOM 1521 N N . GLU A 1 183 ? 49.664 -24.097 23.330 1.00 70.19 183 GLU A N 1
ATOM 1522 C CA . GLU A 1 183 ? 50.689 -23.084 23.584 1.00 70.19 183 GLU A CA 1
ATOM 1523 C C . GLU A 1 183 ? 50.479 -21.817 22.734 1.00 70.19 183 GLU A C 1
ATOM 1525 O O . GLU A 1 183 ? 50.657 -20.698 23.219 1.00 70.19 183 GLU A O 1
ATOM 1530 N N . ASP A 1 184 ? 49.983 -21.981 21.504 1.00 62.16 184 ASP A N 1
ATOM 1531 C CA . ASP A 1 184 ? 49.814 -20.901 20.526 1.00 62.16 184 ASP A CA 1
ATOM 1532 C C . ASP A 1 184 ? 48.372 -20.375 20.440 1.00 62.16 184 ASP A C 1
ATOM 1534 O O . ASP A 1 184 ? 48.117 -19.304 19.870 1.00 62.16 184 ASP A O 1
ATOM 1538 N N . ARG A 1 185 ? 47.401 -21.091 21.034 1.00 63.88 185 ARG A N 1
ATOM 1539 C CA . ARG A 1 185 ? 45.968 -20.765 20.919 1.00 63.88 185 ARG A CA 1
ATOM 1540 C C . ARG A 1 185 ? 45.658 -19.361 21.417 1.00 63.88 185 ARG A C 1
ATOM 1542 O O . ARG A 1 185 ? 44.910 -18.645 20.767 1.00 63.88 185 ARG A O 1
ATOM 1549 N N . THR A 1 186 ? 46.222 -18.932 22.545 1.00 65.75 186 THR A N 1
ATOM 1550 C CA . THR A 1 186 ? 45.825 -17.669 23.200 1.00 65.75 186 THR A CA 1
ATOM 1551 C C . THR A 1 186 ? 46.289 -16.411 22.462 1.00 65.75 186 THR A C 1
ATOM 1553 O O . THR A 1 186 ? 45.561 -15.414 22.432 1.00 65.75 186 THR A O 1
ATOM 1556 N N . VAL A 1 187 ? 47.472 -16.443 21.844 1.00 67.44 187 VAL A N 1
ATOM 1557 C CA . VAL A 1 187 ? 48.027 -15.309 21.090 1.00 67.44 187 VAL A CA 1
ATOM 1558 C C . VAL A 1 187 ? 47.352 -15.198 19.723 1.00 67.44 187 VAL A C 1
ATOM 1560 O O . VAL A 1 187 ? 46.922 -14.107 19.337 1.00 67.44 187 VAL A O 1
ATOM 1563 N N . GLU A 1 188 ? 47.167 -16.321 19.027 1.00 64.94 188 GLU A N 1
ATOM 1564 C CA . GLU A 1 188 ? 46.551 -16.322 17.700 1.00 64.94 188 GLU A CA 1
ATOM 1565 C C . GLU A 1 188 ? 45.022 -16.122 17.768 1.00 64.94 188 GLU A C 1
ATOM 1567 O O . GLU A 1 188 ? 44.488 -15.387 16.934 1.00 64.94 188 GLU A O 1
ATOM 1572 N N . LEU A 1 189 ? 44.325 -16.603 18.820 1.00 63.25 189 LEU A N 1
ATOM 1573 C CA . LEU A 1 189 ? 42.915 -16.240 19.095 1.00 63.25 189 LEU A CA 1
ATOM 1574 C C . LEU A 1 189 ? 42.751 -14.723 19.144 1.00 63.25 189 LEU A C 1
ATOM 1576 O O . LEU A 1 189 ? 41.863 -14.157 18.510 1.00 63.25 189 LEU A O 1
ATOM 1580 N N . ARG A 1 190 ? 43.608 -14.050 19.922 1.00 59.38 190 ARG A N 1
ATOM 1581 C CA . ARG A 1 190 ? 43.529 -12.599 20.130 1.00 59.38 190 ARG A CA 1
ATOM 1582 C C . ARG A 1 190 ? 43.815 -11.830 18.845 1.00 59.38 190 ARG A C 1
ATOM 1584 O O . ARG A 1 190 ? 43.259 -10.748 18.660 1.00 59.38 190 ARG A O 1
ATOM 1591 N N . ARG A 1 191 ? 44.665 -12.365 17.964 1.00 70.12 191 ARG A N 1
ATOM 1592 C CA . ARG A 1 191 ? 44.967 -11.787 16.649 1.00 70.12 191 ARG A CA 1
ATOM 1593 C C . ARG A 1 191 ? 43.808 -11.978 15.667 1.00 70.12 191 ARG A C 1
ATOM 1595 O O . ARG A 1 191 ? 43.430 -11.022 14.990 1.00 70.12 191 ARG A O 1
ATOM 1602 N N . GLN A 1 192 ? 43.221 -13.172 15.615 1.00 63.84 192 GLN A N 1
ATOM 1603 C CA . GLN A 1 192 ? 42.125 -13.497 14.698 1.00 63.84 192 GLN A CA 1
ATOM 1604 C C . GLN A 1 192 ? 40.802 -12.848 15.104 1.00 63.84 192 GLN A C 1
ATOM 1606 O O . GLN A 1 192 ? 40.151 -12.271 14.239 1.00 63.84 192 GLN A O 1
ATOM 1611 N N . ILE A 1 193 ? 40.470 -12.792 16.401 1.00 61.16 193 ILE A N 1
ATOM 1612 C CA . ILE A 1 193 ? 39.312 -12.025 16.900 1.00 61.16 193 ILE A CA 1
ATOM 1613 C C . ILE A 1 193 ? 39.427 -10.560 16.477 1.00 61.16 193 ILE A C 1
ATOM 1615 O O . ILE A 1 193 ? 38.465 -9.978 15.992 1.00 61.16 193 ILE A O 1
ATOM 1619 N N . ARG A 1 194 ? 40.618 -9.959 16.588 1.00 61.34 194 ARG A N 1
ATOM 1620 C CA . ARG A 1 194 ? 40.836 -8.561 16.190 1.00 61.34 194 ARG A CA 1
ATOM 1621 C C . ARG A 1 194 ? 40.635 -8.346 14.687 1.00 61.34 194 ARG A C 1
ATOM 1623 O O . ARG A 1 194 ? 40.095 -7.323 14.281 1.00 61.34 194 ARG A O 1
ATOM 1630 N N . LYS A 1 195 ? 41.047 -9.318 13.868 1.00 67.06 195 LYS A N 1
ATOM 1631 C CA . LYS A 1 195 ? 40.875 -9.290 12.410 1.00 67.06 195 LYS A CA 1
ATOM 1632 C C . LYS A 1 195 ? 39.410 -9.463 12.000 1.00 67.06 195 LYS A C 1
ATOM 1634 O O . LYS A 1 195 ? 38.954 -8.754 11.112 1.00 67.06 195 LYS A O 1
ATOM 1639 N N . GLU A 1 196 ? 38.680 -10.367 12.646 1.00 58.28 196 GLU A N 1
ATOM 1640 C CA . GLU A 1 196 ? 37.268 -10.626 12.343 1.00 58.28 196 GLU A CA 1
ATOM 1641 C C . GLU A 1 196 ? 36.348 -9.516 12.870 1.00 58.28 196 GLU A C 1
ATOM 1643 O O . GLU A 1 196 ? 35.459 -9.082 12.145 1.00 58.28 196 GLU A O 1
ATOM 1648 N N . VAL A 1 197 ? 36.607 -8.971 14.065 1.00 55.12 197 VAL A N 1
ATOM 1649 C CA . VAL A 1 197 ? 35.884 -7.798 14.593 1.00 55.12 197 VAL A CA 1
ATOM 1650 C C . VAL A 1 197 ? 36.118 -6.570 13.707 1.00 55.12 197 VAL A C 1
ATOM 1652 O O . VAL A 1 197 ? 35.162 -5.881 13.367 1.00 55.12 197 VAL A O 1
ATOM 1655 N N . GLY A 1 198 ? 37.352 -6.346 13.235 1.00 54.81 198 GLY A N 1
ATOM 1656 C CA . GLY A 1 198 ? 37.658 -5.256 12.300 1.00 54.81 198 GLY A CA 1
ATOM 1657 C C . GLY A 1 198 ? 37.017 -5.409 10.912 1.00 54.81 198 GLY A C 1
ATOM 1658 O O . GLY A 1 198 ? 36.774 -4.415 10.236 1.00 54.81 198 GLY A O 1
ATOM 1659 N N . GLN A 1 199 ? 36.699 -6.633 10.481 1.00 51.44 199 GLN A N 1
ATOM 1660 C CA . GLN A 1 199 ? 35.961 -6.885 9.235 1.00 51.44 199 GLN A CA 1
ATOM 1661 C C . GLN A 1 199 ? 34.441 -6.720 9.385 1.00 51.44 199 GLN A C 1
ATOM 1663 O O . GLN A 1 199 ? 33.742 -6.630 8.378 1.00 51.44 199 GLN A O 1
ATOM 1668 N N . LEU A 1 200 ? 33.931 -6.664 10.619 1.00 42.69 200 LEU A N 1
ATOM 1669 C CA . LEU A 1 200 ? 32.510 -6.494 10.931 1.00 42.69 200 LEU A CA 1
ATOM 1670 C C . LEU A 1 200 ? 32.098 -5.024 11.145 1.00 42.69 200 LEU A C 1
ATOM 1672 O O . LEU A 1 200 ? 30.921 -4.772 11.384 1.00 42.69 200 LEU A O 1
ATOM 1676 N N . GLY A 1 201 ? 33.025 -4.067 10.996 1.00 41.53 201 GLY A N 1
ATOM 1677 C CA . GLY A 1 201 ? 32.716 -2.633 10.922 1.00 41.53 201 GLY A CA 1
ATOM 1678 C C . GLY A 1 201 ? 32.201 -2.008 12.223 1.00 41.53 201 GLY A C 1
ATOM 1679 O O . GLY A 1 2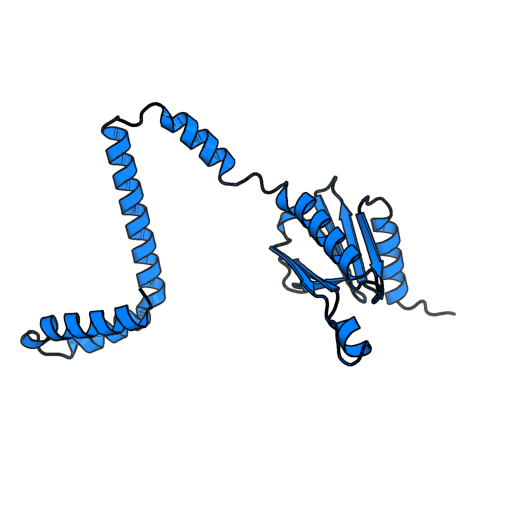01 ? 31.273 -1.204 12.167 1.00 41.53 201 GLY A O 1
ATOM 1680 N N . ILE A 1 202 ? 32.788 -2.381 13.366 1.00 38.62 202 ILE A N 1
ATOM 1681 C CA . ILE A 1 202 ? 32.623 -1.684 14.656 1.00 38.62 202 ILE A CA 1
ATOM 1682 C C . ILE A 1 202 ? 33.868 -0.843 14.926 1.00 38.62 202 ILE A C 1
ATOM 1684 O O . ILE A 1 202 ? 34.980 -1.398 14.760 1.00 38.62 202 ILE A O 1
#

Organism: NCBI:txid1293052

Sequence (202 aa):
MFEMNSDGKIEDIFKKATEKYAHKHYHNKSGIGIDSASQKIHLFAEATDKIYNFTDVREWTTKYVTGGEEKNNKNKTGLFIHVRDIDNPVWQINFWYGTHTDKELAKWMEILTQYLNENKTDPDADLIEKLSEWSCDRESPQFMAELNALNENLRAQIHQRYMQKNTAKWHVFKARLDAYPEEDRTVELRRQIRKEVGQLGI

InterPro domains:
  IPR031863 Domain of unknown function DUF4755, C-terminal domain [PF15947] (23-118)

Foldseek 3Di:
DDPDPLQVVQVVVLCVVQVPAPDKDDDDQWIWGADLVQQWIWTTHRRDIDIDHLVQWDDKDFDQDDDDDPVVRQVVGAIWIAGNDPVDRIGGGGDPDDDCSVVVRVVVVVVSCCSSVVVCPPPCVVVVVVVVVVVPPVPDPVVVVVVVVVVVVVVVVVVVVVCVVCVVVVVVVVVVLVPDDPVCSPVVVVVVVVVVVVVVPD

pLDDT: mean 74.23, std 17.03, range [36.91, 96.94]